Protein AF-A0A497MY15-F1 (afdb_monomer)

Structure (mmCIF, N/CA/C/O backbone):
data_AF-A0A497MY15-F1
#
_entry.id   AF-A0A497MY15-F1
#
loop_
_atom_site.group_PDB
_atom_site.id
_atom_site.type_symbol
_atom_site.label_atom_id
_atom_site.label_alt_id
_atom_site.label_comp_id
_atom_site.label_asym_id
_atom_site.label_entity_id
_atom_site.label_seq_id
_atom_site.pdbx_PDB_ins_code
_atom_site.Cartn_x
_atom_site.Cartn_y
_atom_site.Cartn_z
_atom_site.occupancy
_atom_site.B_iso_or_equiv
_atom_site.auth_seq_id
_atom_site.auth_comp_id
_atom_site.auth_asym_id
_atom_site.auth_atom_id
_atom_site.pdbx_PDB_model_num
ATOM 1 N N . MET A 1 1 ? 30.750 3.229 -10.520 1.00 54.56 1 MET A N 1
ATOM 2 C CA . MET A 1 1 ? 30.282 4.190 -11.545 1.00 54.56 1 MET A CA 1
ATOM 3 C C . MET A 1 1 ? 29.180 3.606 -12.424 1.00 54.56 1 MET A C 1
ATOM 5 O O . MET A 1 1 ? 28.100 4.173 -12.412 1.00 54.56 1 MET A O 1
ATOM 9 N N . VAL A 1 2 ? 29.370 2.442 -13.063 1.00 60.59 2 VAL A N 1
ATOM 10 C CA . VAL A 1 2 ? 28.360 1.806 -13.950 1.00 60.59 2 VAL A CA 1
ATOM 11 C C . VAL A 1 2 ? 26.968 1.658 -13.305 1.00 60.59 2 VAL A C 1
ATOM 13 O O . VAL A 1 2 ? 25.960 1.993 -13.914 1.00 60.59 2 VAL A O 1
ATOM 16 N N . LYS A 1 3 ? 26.905 1.261 -12.026 1.00 66.75 3 LYS A N 1
ATOM 17 C CA . LYS A 1 3 ? 25.647 1.077 -11.270 1.00 66.75 3 LYS A CA 1
ATOM 18 C C . LYS A 1 3 ? 24.790 2.347 -11.164 1.00 66.75 3 LYS A C 1
ATOM 20 O O . LYS A 1 3 ? 23.568 2.279 -11.249 1.00 66.75 3 LYS A O 1
ATOM 25 N N . ALA A 1 4 ? 25.433 3.497 -10.958 1.00 66.88 4 ALA A N 1
ATOM 26 C CA . ALA A 1 4 ? 24.747 4.782 -10.831 1.00 66.88 4 ALA A CA 1
ATOM 27 C C . ALA A 1 4 ? 24.292 5.303 -12.199 1.00 66.88 4 ALA A C 1
ATOM 29 O O . ALA A 1 4 ? 23.222 5.892 -12.302 1.00 66.88 4 ALA A O 1
ATOM 30 N N . GLN A 1 5 ? 25.072 5.020 -13.243 1.00 70.81 5 GLN A N 1
ATOM 31 C CA . GLN A 1 5 ? 24.779 5.433 -14.610 1.00 70.81 5 GLN A CA 1
ATOM 32 C C . GLN A 1 5 ? 23.554 4.711 -15.176 1.00 70.81 5 GLN A C 1
ATOM 34 O O . GLN A 1 5 ? 22.632 5.367 -15.646 1.00 70.81 5 GLN A O 1
ATOM 39 N N . VAL A 1 6 ? 23.482 3.383 -15.015 1.00 72.69 6 VAL A N 1
ATOM 40 C CA . VAL A 1 6 ? 22.308 2.590 -15.427 1.00 72.69 6 VAL A CA 1
ATOM 41 C C . VAL A 1 6 ? 21.054 3.064 -14.689 1.00 72.69 6 VAL A C 1
ATOM 43 O O . VAL A 1 6 ? 20.003 3.251 -15.294 1.00 72.69 6 VAL A O 1
ATOM 46 N N . ARG A 1 7 ? 21.170 3.344 -13.384 1.00 76.12 7 ARG A N 1
ATOM 47 C CA . ARG A 1 7 ? 20.051 3.861 -12.585 1.00 76.12 7 ARG A CA 1
ATOM 48 C C . ARG A 1 7 ? 19.590 5.246 -13.058 1.00 76.12 7 ARG A C 1
ATOM 50 O O . ARG A 1 7 ? 18.389 5.484 -13.139 1.00 76.12 7 ARG A O 1
ATOM 57 N N . GLN A 1 8 ? 20.516 6.148 -13.383 1.00 78.50 8 GLN A N 1
ATOM 58 C CA . GLN A 1 8 ? 20.186 7.469 -13.930 1.00 78.50 8 GLN A CA 1
ATOM 59 C C . GLN A 1 8 ? 19.563 7.387 -15.329 1.00 78.50 8 GLN A C 1
ATOM 61 O O . GLN A 1 8 ? 18.602 8.108 -15.599 1.00 78.50 8 GLN A O 1
ATOM 66 N N . GLY A 1 9 ? 20.047 6.479 -16.181 1.00 80.19 9 GLY A N 1
ATOM 67 C CA . GLY A 1 9 ? 19.455 6.193 -17.489 1.00 80.19 9 GLY A CA 1
ATOM 68 C C . GLY A 1 9 ? 17.992 5.776 -17.355 1.00 80.19 9 GLY A C 1
ATOM 69 O O . GLY A 1 9 ? 17.112 6.449 -17.895 1.00 80.19 9 GLY A O 1
ATOM 70 N N . MET A 1 10 ? 17.722 4.775 -16.509 1.00 81.88 10 MET A N 1
ATOM 71 C CA . MET A 1 10 ? 16.363 4.305 -16.216 1.00 81.88 10 MET A CA 1
ATOM 72 C C . MET A 1 10 ? 15.457 5.421 -15.683 1.00 81.88 10 MET A C 1
ATOM 74 O O . MET A 1 10 ? 14.333 5.581 -16.152 1.00 81.88 10 MET A O 1
ATOM 78 N N . LEU A 1 11 ? 15.944 6.227 -14.731 1.00 84.19 11 LEU A N 1
ATOM 79 C CA . LEU A 1 11 ? 15.205 7.373 -14.190 1.00 84.19 11 LEU A CA 1
ATOM 80 C C . LEU A 1 11 ? 14.789 8.351 -15.294 1.00 84.19 11 LEU A C 1
ATOM 82 O O . LEU A 1 11 ? 13.641 8.792 -15.335 1.00 84.19 11 LEU A O 1
ATOM 86 N N . SER A 1 12 ? 15.714 8.681 -16.195 1.00 84.38 12 SER A N 1
ATOM 87 C CA . SER A 1 12 ? 15.449 9.612 -17.291 1.00 84.38 12 SER A CA 1
ATOM 88 C C . SER A 1 12 ? 14.439 9.051 -18.300 1.00 84.38 12 SER A C 1
ATOM 90 O O . SER A 1 12 ? 13.550 9.783 -18.738 1.00 84.38 12 SER A O 1
ATOM 92 N N . ALA A 1 13 ? 14.524 7.753 -18.613 1.00 86.00 13 ALA A N 1
ATOM 93 C CA . ALA A 1 13 ? 13.606 7.069 -19.519 1.00 86.00 13 ALA A CA 1
ATOM 94 C C . ALA A 1 13 ? 12.180 7.026 -18.952 1.00 86.00 13 ALA A C 1
ATOM 96 O O . ALA A 1 13 ? 11.229 7.375 -19.651 1.00 86.00 13 ALA A O 1
ATOM 97 N N . ILE A 1 14 ? 12.040 6.699 -17.662 1.00 87.06 14 ILE A N 1
ATOM 98 C CA . ILE A 1 14 ? 10.753 6.691 -16.954 1.00 87.06 14 ILE A CA 1
ATOM 99 C C . ILE A 1 14 ? 10.134 8.091 -16.967 1.00 87.06 14 ILE A C 1
ATOM 101 O O . ILE A 1 14 ? 9.001 8.256 -17.417 1.00 87.06 14 ILE A O 1
ATOM 105 N N . LYS A 1 15 ? 10.882 9.121 -16.551 1.00 86.44 15 LYS A N 1
ATOM 106 C CA . LYS A 1 15 ? 10.374 10.502 -16.523 1.00 86.44 15 LYS A CA 1
ATOM 107 C C . LYS A 1 15 ? 9.916 10.979 -17.898 1.00 86.44 15 LYS A C 1
ATOM 109 O O . LYS A 1 15 ? 8.851 11.574 -18.008 1.00 86.44 15 LYS A O 1
ATOM 114 N N . ARG A 1 16 ? 10.684 10.685 -18.952 1.00 86.06 16 ARG A N 1
ATOM 115 C CA . ARG A 1 16 ? 10.342 11.060 -20.332 1.00 86.06 16 ARG A CA 1
ATOM 116 C C . ARG A 1 16 ? 9.064 10.371 -20.811 1.00 86.06 16 ARG A C 1
ATOM 118 O O . ARG A 1 16 ? 8.222 11.027 -21.416 1.00 86.06 16 ARG A O 1
ATOM 125 N N . HIS A 1 17 ? 8.909 9.081 -20.518 1.00 86.44 17 HIS A N 1
ATOM 126 C CA . HIS A 1 17 ? 7.730 8.310 -20.906 1.00 86.44 17 HIS A CA 1
ATOM 127 C C . HIS A 1 17 ? 6.460 8.821 -20.212 1.00 86.44 17 HIS A C 1
ATOM 129 O O . HIS A 1 17 ? 5.467 9.112 -20.873 1.00 86.44 17 HIS A O 1
ATOM 135 N N . PHE A 1 18 ? 6.503 9.012 -18.890 1.00 85.62 18 PHE A N 1
ATOM 136 C CA . PHE A 1 18 ? 5.348 9.512 -18.139 1.00 85.62 18 PHE A CA 1
ATOM 137 C C . PHE A 1 18 ? 5.031 10.982 -18.448 1.00 85.62 18 PHE A C 1
ATOM 139 O O . PHE A 1 18 ? 3.856 11.335 -18.542 1.00 85.62 18 PHE A O 1
ATOM 146 N N . ALA A 1 19 ? 6.041 11.814 -18.720 1.00 85.56 19 ALA A N 1
ATOM 147 C CA . ALA A 1 19 ? 5.827 13.177 -19.206 1.00 85.56 19 ALA A CA 1
ATOM 148 C C . ALA A 1 19 ? 5.145 13.199 -20.586 1.00 85.56 19 ALA A C 1
ATOM 150 O O . ALA A 1 19 ? 4.235 13.997 -20.804 1.00 85.56 19 ALA A O 1
ATOM 151 N N . ALA A 1 20 ? 5.528 12.300 -21.502 1.00 85.94 20 ALA A N 1
ATOM 152 C CA . ALA A 1 20 ? 4.883 12.168 -22.812 1.00 85.94 20 ALA A CA 1
ATOM 153 C C . ALA A 1 20 ? 3.413 11.718 -22.707 1.00 85.94 20 ALA A C 1
ATOM 155 O O . ALA A 1 20 ? 2.586 12.116 -23.524 1.00 85.94 20 ALA A O 1
ATOM 156 N N . LEU A 1 21 ? 3.079 10.938 -21.676 1.00 84.44 21 LEU A N 1
ATOM 157 C CA . LEU A 1 21 ? 1.709 10.529 -21.352 1.00 84.44 21 LEU A CA 1
ATOM 158 C C . LEU A 1 21 ? 0.903 11.614 -20.608 1.00 84.44 21 LEU A C 1
ATOM 160 O O . LEU A 1 21 ? -0.284 11.421 -20.347 1.00 84.44 21 LEU A O 1
ATOM 164 N N . GLY A 1 22 ? 1.514 12.760 -20.289 1.00 82.12 22 GLY A N 1
ATOM 165 C CA . GLY A 1 22 ? 0.852 13.888 -19.632 1.00 82.12 22 GLY A CA 1
ATOM 166 C C . GLY A 1 22 ? 0.794 13.801 -18.105 1.00 82.12 22 GLY A C 1
ATOM 167 O O . GLY A 1 22 ? -0.016 14.502 -17.499 1.00 82.12 22 GLY A O 1
ATOM 168 N N . TYR A 1 23 ? 1.630 12.966 -17.482 1.00 86.06 23 TYR A N 1
ATOM 169 C CA . TYR A 1 23 ? 1.799 12.940 -16.030 1.00 86.06 23 TYR A CA 1
ATOM 170 C C . TYR A 1 23 ? 2.903 13.907 -15.586 1.00 86.06 23 TYR A C 1
ATOM 172 O O . TYR A 1 23 ? 3.962 13.992 -16.212 1.00 86.06 23 TYR A O 1
ATOM 180 N N . SER A 1 24 ? 2.683 14.600 -14.470 1.00 81.12 24 SER A N 1
ATOM 181 C CA . SER A 1 24 ? 3.698 15.417 -13.798 1.00 81.12 24 SER A CA 1
ATOM 182 C C . SER A 1 24 ? 4.326 14.655 -12.637 1.00 81.12 24 SER A C 1
ATOM 184 O O . SER A 1 24 ? 3.632 13.961 -11.900 1.00 81.12 24 SER A O 1
ATOM 186 N N . GLU A 1 25 ? 5.638 14.780 -12.446 1.00 80.88 25 GLU A N 1
ATOM 187 C CA . GLU A 1 25 ? 6.309 14.222 -11.268 1.00 80.88 25 GLU A CA 1
ATOM 188 C C . GLU A 1 25 ? 5.816 14.955 -10.012 1.00 80.88 25 GLU A C 1
ATOM 190 O O . GLU A 1 25 ? 5.985 16.170 -9.884 1.00 80.88 25 GLU A O 1
ATOM 195 N N . ALA A 1 26 ? 5.191 14.219 -9.093 1.00 74.19 26 ALA A N 1
ATOM 196 C CA . ALA A 1 26 ? 4.768 14.768 -7.819 1.00 74.19 26 ALA A CA 1
ATOM 197 C C . ALA A 1 26 ? 6.016 14.966 -6.950 1.00 74.19 26 ALA A C 1
ATOM 199 O O . ALA A 1 26 ? 6.673 14.003 -6.542 1.00 74.19 26 ALA A O 1
ATOM 200 N N . SER A 1 27 ? 6.363 16.226 -6.679 1.00 56.34 27 SER A N 1
ATOM 201 C CA . SER A 1 27 ? 7.417 16.562 -5.721 1.00 56.34 27 SER A CA 1
ATOM 202 C C . SER A 1 27 ? 7.064 15.931 -4.379 1.00 56.34 27 SER A C 1
ATOM 204 O O . SER A 1 27 ? 6.001 16.232 -3.847 1.00 56.34 27 SER A O 1
ATOM 206 N N . GLN A 1 28 ? 7.944 15.057 -3.874 1.00 55.44 28 GLN A N 1
ATOM 207 C CA . GLN A 1 28 ? 7.839 14.315 -2.610 1.00 55.44 28 GLN A CA 1
ATOM 208 C C . GLN A 1 28 ? 7.121 15.128 -1.520 1.00 55.44 28 GLN A C 1
ATOM 210 O O . GLN A 1 28 ? 7.747 15.887 -0.779 1.00 55.44 28 GLN A O 1
ATOM 215 N N . SER A 1 29 ? 5.799 14.997 -1.433 1.00 43.53 29 SER A N 1
ATOM 216 C CA . SER A 1 29 ? 5.031 15.656 -0.388 1.00 43.53 29 SER A CA 1
ATOM 217 C C . SER A 1 29 ? 5.253 14.880 0.908 1.00 43.53 29 SER A C 1
ATOM 219 O O . SER A 1 29 ? 5.440 13.662 0.891 1.00 43.53 29 SER A O 1
ATOM 221 N N . ASN A 1 30 ? 5.213 15.565 2.052 1.00 49.03 30 ASN A N 1
ATOM 222 C CA . ASN A 1 30 ? 5.371 14.947 3.378 1.00 49.03 30 ASN A CA 1
ATOM 223 C C . ASN A 1 30 ? 4.341 13.832 3.682 1.00 49.03 30 ASN A C 1
ATOM 225 O O . ASN A 1 30 ? 4.450 13.179 4.714 1.00 49.03 30 ASN A O 1
ATOM 229 N N . SER A 1 31 ? 3.353 13.620 2.803 1.00 54.19 31 SER A N 1
ATOM 230 C CA . SER A 1 31 ? 2.311 12.594 2.916 1.00 54.19 31 SER A CA 1
ATOM 231 C C . SER A 1 31 ? 2.645 11.260 2.234 1.00 54.19 31 SER A C 1
ATOM 233 O O . SER A 1 31 ? 1.966 10.268 2.488 1.00 54.19 31 SER A O 1
ATOM 235 N N . LEU A 1 32 ? 3.678 11.208 1.382 1.00 61.72 32 LEU A N 1
ATOM 236 C CA . LEU A 1 32 ? 4.055 9.992 0.658 1.00 61.72 32 LEU A CA 1
ATOM 237 C C . LEU A 1 32 ? 5.144 9.224 1.420 1.00 61.72 32 LEU A C 1
ATOM 239 O O . LEU A 1 32 ? 6.132 9.823 1.862 1.00 61.72 32 LEU A O 1
ATOM 243 N N . PRO A 1 33 ? 5.014 7.896 1.575 1.00 63.00 33 PRO A N 1
ATOM 244 C CA . PRO A 1 33 ? 6.015 7.115 2.279 1.00 63.00 33 PRO A CA 1
ATOM 245 C C . PRO A 1 33 ? 7.321 7.110 1.472 1.00 63.00 33 PRO A C 1
ATOM 247 O O . PRO A 1 33 ? 7.348 6.807 0.277 1.00 63.00 33 PRO A O 1
ATOM 250 N N . LYS A 1 34 ? 8.434 7.440 2.136 1.00 62.28 34 LYS A N 1
ATOM 251 C CA . LYS A 1 34 ? 9.783 7.410 1.548 1.00 62.28 34 LYS A CA 1
ATOM 252 C C . LYS A 1 34 ? 10.273 5.970 1.435 1.00 62.28 34 LYS A C 1
ATOM 254 O O . LYS A 1 34 ? 11.167 5.538 2.159 1.00 62.28 34 LYS A O 1
ATOM 259 N N . VAL A 1 35 ? 9.661 5.205 0.540 1.00 64.50 35 VAL A N 1
ATOM 260 C CA . VAL A 1 35 ? 10.025 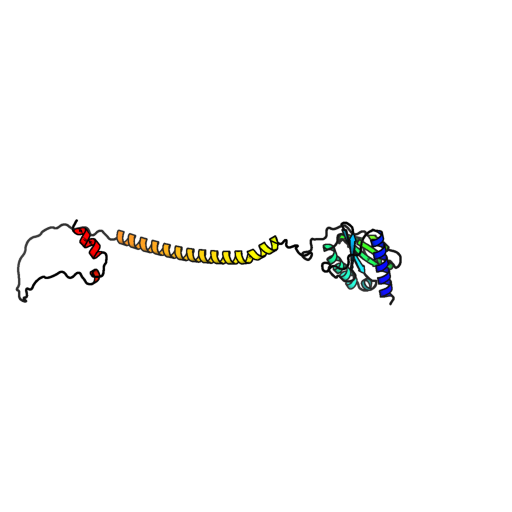3.810 0.308 1.00 64.50 35 VAL A CA 1
ATOM 261 C C . VAL A 1 35 ? 11.105 3.747 -0.769 1.00 64.50 35 VAL A C 1
ATOM 263 O O . VAL A 1 35 ? 10.819 3.499 -1.939 1.00 64.50 35 VAL A O 1
ATOM 266 N N . GLY A 1 36 ? 12.365 3.949 -0.374 1.00 69.06 36 GLY A N 1
ATOM 267 C CA . GLY A 1 36 ? 13.554 3.845 -1.239 1.00 69.06 36 GLY A CA 1
ATOM 268 C C . GLY A 1 36 ? 13.438 4.601 -2.573 1.00 69.06 36 GLY A C 1
ATOM 269 O O . GLY A 1 36 ? 12.921 5.712 -2.612 1.00 69.06 36 GLY A O 1
ATOM 270 N N . ASP A 1 37 ? 13.893 3.978 -3.668 1.00 76.88 37 ASP A N 1
ATOM 271 C CA . 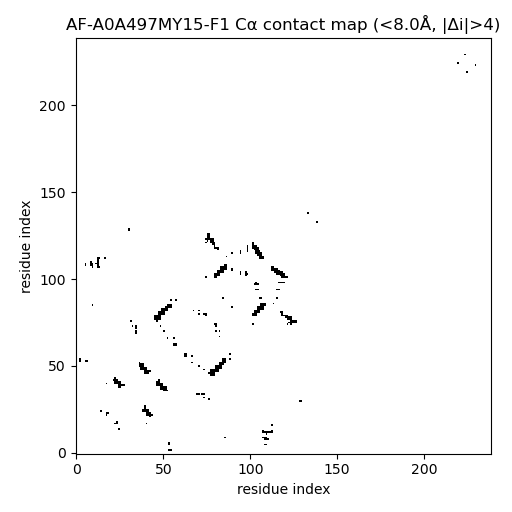ASP A 1 37 ? 13.894 4.558 -5.028 1.00 76.88 37 ASP A CA 1
ATOM 272 C C . ASP A 1 37 ? 12.496 4.514 -5.701 1.00 76.88 37 ASP A C 1
ATOM 274 O O . ASP A 1 37 ? 12.318 3.907 -6.759 1.00 76.88 37 ASP A O 1
ATOM 278 N N . ALA A 1 38 ? 11.476 5.090 -5.060 1.00 83.31 38 ALA A N 1
ATOM 279 C CA . ALA A 1 38 ? 10.129 5.227 -5.619 1.00 83.31 38 ALA A CA 1
ATOM 280 C C . ALA A 1 38 ? 9.902 6.630 -6.202 1.00 83.31 38 ALA A C 1
ATOM 282 O O . ALA A 1 38 ? 10.232 7.638 -5.577 1.00 83.31 38 ALA A O 1
ATOM 283 N N . LEU A 1 39 ? 9.318 6.685 -7.397 1.00 85.69 39 LEU A N 1
ATOM 284 C CA . LEU A 1 39 ? 8.841 7.897 -8.051 1.00 85.69 39 LEU A CA 1
ATOM 285 C C . LEU A 1 39 ? 7.317 7.936 -8.027 1.00 85.69 39 LEU A C 1
ATOM 287 O O . LEU A 1 39 ? 6.662 6.902 -8.162 1.00 85.69 39 LEU A O 1
ATOM 291 N N . PHE A 1 40 ? 6.770 9.140 -7.915 1.00 86.62 40 PHE A N 1
ATOM 292 C CA . PHE A 1 40 ? 5.336 9.382 -7.929 1.00 86.62 40 PHE A CA 1
ATOM 293 C C . PHE A 1 40 ? 5.004 10.330 -9.073 1.00 86.62 40 PHE A C 1
ATOM 295 O O . PHE A 1 40 ? 5.641 11.369 -9.245 1.00 86.62 40 PHE A O 1
ATOM 302 N N . PHE A 1 41 ? 4.005 9.954 -9.855 1.00 86.44 41 PHE A N 1
ATOM 303 C CA . PHE A 1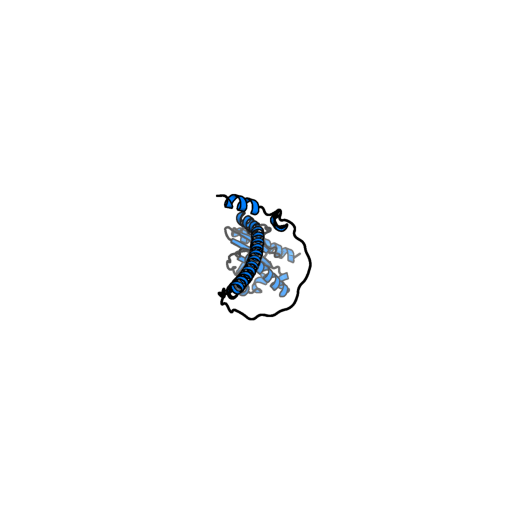 41 ? 3.519 10.711 -10.992 1.00 86.44 41 PHE A CA 1
ATOM 304 C C . PHE A 1 41 ? 2.039 11.003 -10.784 1.00 86.44 41 PHE A C 1
ATOM 306 O O . PHE A 1 41 ? 1.249 10.091 -10.552 1.00 86.44 41 PHE A O 1
ATOM 313 N N . GLU A 1 42 ? 1.666 12.271 -10.857 1.00 84.31 42 GLU A N 1
ATOM 314 C CA . GLU A 1 42 ? 0.294 12.740 -10.717 1.00 84.31 42 GLU A CA 1
ATOM 315 C C . GLU A 1 42 ? -0.245 13.134 -12.094 1.00 84.31 42 GLU A C 1
ATOM 317 O O . GLU A 1 42 ? 0.370 13.904 -12.836 1.00 84.31 42 GLU A O 1
ATOM 322 N N . GLY A 1 43 ? -1.375 12.539 -12.460 1.00 80.44 43 GLY A N 1
ATOM 323 C CA . GLY A 1 43 ? -2.163 12.882 -13.636 1.00 80.44 43 GLY A CA 1
ATOM 324 C C . GLY A 1 43 ? -3.485 13.525 -13.228 1.00 80.44 43 GLY A C 1
ATOM 325 O O . GLY A 1 43 ? -3.776 13.694 -12.050 1.00 80.44 43 GLY A O 1
ATOM 326 N N . LYS A 1 44 ? -4.341 13.834 -14.208 1.00 71.94 44 LYS A N 1
ATOM 327 C CA . LYS A 1 44 ? -5.594 14.585 -13.989 1.00 71.94 44 LYS A CA 1
ATOM 328 C C . LYS A 1 44 ? -6.542 14.005 -12.927 1.00 71.94 44 LYS A C 1
ATOM 330 O O . LYS A 1 44 ? -7.353 14.767 -12.431 1.00 71.94 44 LYS A O 1
ATOM 335 N N . ASN A 1 45 ? -6.485 12.699 -12.643 1.00 73.81 45 ASN A N 1
ATOM 336 C CA . ASN A 1 45 ? -7.294 12.001 -11.626 1.00 73.81 45 ASN A CA 1
ATOM 337 C C . ASN A 1 45 ? -6.661 10.659 -11.190 1.00 73.81 45 ASN A C 1
ATOM 339 O O . ASN A 1 45 ? -7.350 9.757 -10.711 1.00 73.81 45 ASN A O 1
ATOM 343 N N . GLU A 1 46 ? -5.363 10.470 -11.434 1.00 84.44 46 GLU A N 1
ATOM 344 C CA . GLU A 1 46 ? -4.678 9.211 -11.136 1.00 84.44 46 GLU A CA 1
ATOM 345 C C . GLU A 1 46 ? -3.269 9.483 -10.631 1.00 84.44 46 GLU A C 1
ATOM 347 O O . GLU A 1 46 ? -2.530 10.265 -11.228 1.00 84.44 46 GLU A O 1
ATOM 352 N N . VAL A 1 47 ? -2.889 8.783 -9.566 1.00 85.62 47 VAL A N 1
ATOM 353 C CA . VAL A 1 47 ? -1.522 8.748 -9.054 1.00 85.62 47 VAL A CA 1
ATOM 354 C C . VAL A 1 47 ? -0.883 7.430 -9.473 1.00 85.62 47 VAL A C 1
ATOM 356 O O . VAL A 1 47 ? -1.418 6.351 -9.208 1.00 85.62 47 VAL A O 1
ATOM 359 N N . VAL A 1 48 ? 0.270 7.508 -10.126 1.00 88.62 48 VAL A N 1
ATOM 360 C CA . VAL A 1 48 ? 1.068 6.360 -10.553 1.00 88.62 48 VAL A CA 1
ATOM 361 C C . VAL A 1 48 ? 2.357 6.322 -9.740 1.00 88.62 48 VAL A C 1
ATOM 363 O O . VAL A 1 48 ? 3.147 7.264 -9.764 1.00 88.62 48 VAL A O 1
ATOM 366 N N . CYS A 1 49 ? 2.591 5.219 -9.038 1.00 90.06 49 CYS A N 1
ATOM 367 C CA . CYS A 1 49 ? 3.860 4.935 -8.386 1.00 90.06 49 CYS A CA 1
ATOM 368 C C . CYS A 1 49 ? 4.750 4.099 -9.299 1.00 90.06 49 CYS A C 1
ATOM 370 O O . CYS A 1 49 ? 4.300 3.115 -9.887 1.00 90.06 49 CYS A O 1
ATOM 372 N N . VAL A 1 50 ? 6.039 4.418 -9.340 1.00 90.12 50 VAL A N 1
ATOM 373 C CA . VAL A 1 50 ? 7.048 3.610 -10.024 1.00 90.12 50 VAL A CA 1
ATOM 374 C C . VAL A 1 50 ? 8.198 3.333 -9.067 1.00 90.12 50 VAL A C 1
ATOM 376 O O . VAL A 1 50 ? 8.934 4.241 -8.692 1.00 90.12 50 VAL A O 1
ATOM 379 N N . LYS A 1 51 ? 8.374 2.074 -8.673 1.00 90.31 51 LYS A N 1
ATOM 380 C CA . LYS A 1 51 ? 9.474 1.629 -7.816 1.00 90.31 51 LYS A CA 1
ATOM 381 C C . LYS A 1 51 ? 10.614 1.101 -8.677 1.00 90.31 51 LYS A C 1
ATOM 383 O O . LYS A 1 51 ? 10.430 0.142 -9.419 1.00 90.31 51 LYS A O 1
ATOM 388 N N . ILE A 1 52 ? 11.794 1.701 -8.565 1.00 89.50 52 ILE A N 1
ATOM 389 C CA . ILE A 1 52 ? 12.950 1.345 -9.391 1.00 89.50 52 ILE A CA 1
ATOM 390 C C . ILE A 1 52 ? 13.801 0.307 -8.672 1.00 89.50 52 ILE A C 1
ATOM 392 O O . ILE A 1 52 ? 14.274 0.523 -7.556 1.00 89.50 52 ILE A O 1
ATOM 396 N N . LEU A 1 53 ? 14.012 -0.828 -9.331 1.00 89.06 53 LEU A N 1
ATOM 397 C CA . LEU A 1 53 ? 14.897 -1.892 -8.888 1.00 89.06 53 LEU A CA 1
ATOM 398 C C . LEU A 1 53 ? 16.154 -1.841 -9.749 1.00 89.06 53 LEU A C 1
ATOM 400 O O . LEU A 1 53 ? 16.114 -2.055 -10.955 1.00 89.06 53 LEU A O 1
ATOM 404 N N . GLY A 1 54 ? 17.294 -1.548 -9.127 1.00 84.31 54 GLY A N 1
ATOM 405 C CA . GLY A 1 54 ? 18.584 -1.663 -9.803 1.00 84.31 54 GLY A CA 1
ATOM 406 C C . GLY A 1 54 ? 18.985 -3.128 -10.034 1.00 84.31 54 GLY A C 1
ATOM 407 O O . GLY A 1 54 ? 18.419 -4.026 -9.409 1.00 84.31 54 GLY A O 1
ATOM 408 N N . PRO A 1 55 ? 20.029 -3.384 -10.842 1.00 83.00 55 PRO A N 1
ATOM 409 C CA . PRO A 1 55 ? 20.536 -4.741 -11.083 1.00 83.00 55 PRO A CA 1
ATOM 410 C C . PRO A 1 55 ? 20.979 -5.453 -9.793 1.00 83.00 55 PRO A C 1
ATOM 412 O O . PRO A 1 55 ? 20.917 -6.672 -9.701 1.00 83.00 55 PRO A O 1
ATOM 415 N N . GLU A 1 56 ? 21.355 -4.693 -8.762 1.00 83.75 56 GLU A N 1
ATOM 416 C CA . GLU A 1 56 ? 21.741 -5.219 -7.447 1.00 83.75 56 GLU A CA 1
ATOM 417 C C . GLU A 1 56 ? 20.609 -5.961 -6.733 1.00 83.75 56 GLU A C 1
ATOM 419 O O . GLU A 1 56 ? 20.870 -6.900 -5.987 1.00 83.75 56 GLU A O 1
ATOM 424 N N . ALA A 1 57 ? 19.353 -5.566 -6.971 1.00 84.00 57 ALA A N 1
ATOM 425 C CA . ALA A 1 57 ? 18.208 -6.224 -6.353 1.00 84.00 57 ALA A CA 1
ATOM 426 C C . ALA A 1 57 ? 18.072 -7.681 -6.818 1.00 84.00 57 ALA A C 1
ATOM 428 O O . ALA A 1 57 ? 17.512 -8.492 -6.094 1.00 84.00 57 ALA A O 1
ATOM 429 N N . PHE A 1 58 ? 18.625 -8.016 -7.987 1.00 85.50 58 PHE A N 1
ATOM 430 C CA . PHE A 1 58 ? 18.556 -9.342 -8.599 1.00 85.50 58 PHE A CA 1
ATOM 431 C C . PHE A 1 58 ? 19.738 -10.247 -8.243 1.00 85.50 58 PHE A C 1
ATOM 433 O O . PHE A 1 58 ? 19.712 -11.430 -8.570 1.00 85.50 58 PHE A O 1
ATOM 440 N N . LEU A 1 59 ? 20.765 -9.719 -7.567 1.00 86.06 59 LEU A N 1
ATOM 441 C CA . LEU A 1 59 ? 21.913 -10.518 -7.125 1.00 86.06 59 LEU A CA 1
ATOM 442 C C . LEU A 1 59 ? 21.549 -11.468 -5.978 1.00 86.06 59 LEU A C 1
ATOM 444 O O . LEU A 1 59 ? 22.141 -12.535 -5.849 1.00 86.06 59 LEU A O 1
ATOM 448 N N . ASP A 1 60 ? 20.579 -11.081 -5.149 1.00 87.25 60 ASP A N 1
ATOM 449 C CA . ASP A 1 60 ? 20.097 -11.867 -4.019 1.00 87.25 60 ASP A CA 1
ATOM 450 C C . ASP A 1 60 ? 18.567 -11.904 -4.011 1.00 87.25 60 ASP A C 1
ATOM 452 O O . ASP A 1 60 ? 17.893 -10.871 -3.990 1.00 87.25 60 ASP A O 1
ATOM 456 N N . ARG A 1 61 ? 18.016 -13.120 -3.953 1.00 87.44 61 ARG A N 1
ATOM 457 C CA . ARG A 1 61 ? 16.571 -13.358 -3.917 1.00 87.44 61 ARG A CA 1
ATOM 458 C C . ARG A 1 61 ? 15.901 -12.635 -2.750 1.00 87.44 61 ARG A C 1
ATOM 460 O O . ARG A 1 61 ? 14.796 -12.123 -2.916 1.00 87.44 61 ARG A O 1
ATOM 467 N N . ASN A 1 62 ? 16.541 -12.569 -1.583 1.00 89.50 62 ASN A N 1
ATOM 468 C CA . ASN A 1 62 ? 15.950 -11.882 -0.432 1.00 89.50 62 ASN A CA 1
ATOM 469 C C . ASN A 1 62 ? 15.873 -10.372 -0.657 1.00 89.50 62 ASN A C 1
ATOM 471 O O . ASN A 1 62 ? 14.903 -9.736 -0.250 1.00 89.50 62 ASN A O 1
ATOM 475 N N . THR A 1 63 ? 16.875 -9.800 -1.318 1.00 88.19 63 THR A N 1
ATOM 476 C CA . THR A 1 63 ? 16.905 -8.374 -1.654 1.00 88.19 63 THR A CA 1
ATOM 477 C C . THR A 1 63 ? 15.814 -8.021 -2.666 1.00 88.19 63 THR A C 1
ATOM 479 O O . THR A 1 63 ? 15.095 -7.044 -2.455 1.00 88.19 63 THR A O 1
ATOM 482 N N . PHE A 1 64 ? 15.606 -8.856 -3.690 1.00 88.88 64 PHE A N 1
ATOM 483 C CA . PHE A 1 64 ? 14.478 -8.715 -4.614 1.00 88.88 64 PHE A CA 1
ATOM 484 C C . PHE A 1 64 ? 13.132 -8.780 -3.880 1.00 88.88 64 PHE A C 1
ATOM 486 O O . PHE A 1 64 ? 12.316 -7.869 -4.000 1.00 88.88 64 PHE A O 1
ATOM 493 N N . MET A 1 65 ? 12.916 -9.823 -3.070 1.00 88.50 65 MET A N 1
ATOM 494 C CA . MET A 1 65 ? 11.656 -10.009 -2.344 1.00 88.50 65 MET A CA 1
ATOM 495 C C . MET A 1 65 ? 11.361 -8.843 -1.399 1.00 88.50 65 MET A C 1
ATOM 497 O O . MET A 1 65 ? 10.229 -8.370 -1.363 1.00 88.50 65 MET A O 1
ATOM 501 N N . ARG A 1 66 ? 12.366 -8.330 -0.677 1.00 88.88 66 ARG A N 1
ATOM 502 C CA . ARG A 1 66 ? 12.206 -7.126 0.154 1.00 88.88 66 ARG A CA 1
ATOM 503 C C . ARG A 1 66 ? 11.804 -5.916 -0.682 1.00 88.88 66 ARG A C 1
ATOM 505 O O . ARG A 1 66 ? 10.859 -5.237 -0.311 1.00 88.88 66 ARG A O 1
ATOM 512 N N . ALA A 1 67 ? 12.444 -5.689 -1.829 1.00 87.62 67 ALA A N 1
ATOM 513 C CA . ALA A 1 67 ? 12.096 -4.573 -2.708 1.00 87.62 67 ALA A CA 1
ATOM 514 C C . ALA A 1 67 ? 10.652 -4.659 -3.241 1.00 87.62 67 ALA A C 1
ATOM 516 O O . ALA A 1 67 ? 9.992 -3.628 -3.380 1.00 87.62 67 ALA A O 1
ATOM 517 N N . VAL A 1 68 ? 10.154 -5.871 -3.513 1.00 89.00 68 VAL A N 1
ATOM 518 C CA . VAL A 1 68 ? 8.758 -6.114 -3.916 1.00 89.00 68 VAL A CA 1
ATOM 519 C C . VAL A 1 68 ? 7.790 -5.889 -2.750 1.00 89.00 68 VAL A C 1
ATOM 521 O O . VAL A 1 68 ? 6.764 -5.238 -2.927 1.00 89.00 68 VAL A O 1
ATOM 524 N N . LEU A 1 69 ? 8.116 -6.374 -1.549 1.00 88.31 69 LEU A N 1
ATOM 525 C CA . LEU A 1 69 ? 7.307 -6.141 -0.346 1.00 88.31 69 LEU A CA 1
ATOM 526 C C . LEU A 1 69 ? 7.226 -4.650 0.002 1.00 88.31 69 LEU A C 1
ATOM 528 O O . LEU A 1 69 ? 6.142 -4.140 0.275 1.00 88.31 69 LEU A O 1
ATOM 532 N N . ASP A 1 70 ? 8.353 -3.947 -0.086 1.00 87.44 70 ASP A N 1
ATOM 533 C CA . ASP A 1 70 ? 8.440 -2.498 0.069 1.00 87.44 70 ASP A CA 1
ATOM 534 C C . ASP A 1 70 ? 7.540 -1.788 -0.952 1.00 87.44 70 ASP A C 1
ATOM 536 O O . ASP A 1 70 ? 6.784 -0.884 -0.600 1.00 87.44 70 ASP A O 1
ATOM 540 N N . ALA A 1 71 ? 7.565 -2.220 -2.218 1.00 87.12 71 ALA A N 1
ATOM 541 C CA . ALA A 1 71 ? 6.666 -1.690 -3.240 1.00 87.12 71 ALA A CA 1
ATOM 542 C C . ALA A 1 71 ? 5.191 -1.903 -2.865 1.00 87.12 71 ALA A C 1
ATOM 544 O O . ALA A 1 71 ? 4.378 -1.011 -3.083 1.00 87.12 71 ALA A O 1
ATOM 545 N N . GLY A 1 72 ? 4.853 -3.028 -2.231 1.00 86.06 72 GLY A N 1
ATOM 546 C CA . GLY A 1 72 ? 3.505 -3.320 -1.745 1.00 86.06 72 GLY A CA 1
ATOM 547 C C . GLY A 1 72 ? 2.934 -2.259 -0.796 1.00 86.06 72 GLY A C 1
ATOM 548 O O . GLY A 1 72 ? 1.734 -2.007 -0.837 1.00 86.06 72 GLY A O 1
ATOM 549 N N . ILE A 1 73 ? 3.773 -1.571 -0.012 1.00 85.94 73 ILE A N 1
ATOM 550 C CA . ILE A 1 73 ? 3.350 -0.462 0.869 1.00 85.94 73 ILE A CA 1
ATOM 551 C C . ILE A 1 73 ? 2.763 0.695 0.047 1.00 85.94 73 ILE A C 1
ATOM 553 O O . ILE A 1 73 ? 1.848 1.384 0.491 1.00 85.94 73 ILE A O 1
ATOM 557 N N . LEU A 1 74 ? 3.262 0.898 -1.174 1.00 85.06 74 LEU A N 1
ATOM 558 C CA . LEU A 1 74 ? 2.831 1.977 -2.061 1.00 85.06 74 LEU A CA 1
ATOM 559 C C . LEU A 1 74 ? 1.438 1.738 -2.651 1.00 85.06 74 LEU A C 1
ATOM 561 O O . LEU A 1 74 ? 0.790 2.704 -3.041 1.00 85.06 74 LEU A O 1
ATOM 565 N N . LEU A 1 75 ? 0.951 0.489 -2.680 1.00 85.50 75 LEU A N 1
ATOM 566 C CA . LEU A 1 75 ? -0.369 0.147 -3.232 1.00 85.50 75 LEU A CA 1
ATOM 567 C C . LEU A 1 75 ? -1.520 0.895 -2.554 1.00 85.50 75 LEU A C 1
ATOM 569 O O . LEU A 1 75 ? -2.558 1.098 -3.176 1.00 85.50 75 LEU A O 1
ATOM 573 N N . ASP A 1 76 ? -1.346 1.304 -1.298 1.00 83.25 76 ASP A N 1
ATOM 574 C CA . ASP A 1 76 ? -2.367 2.048 -0.564 1.00 83.25 76 ASP A CA 1
ATOM 575 C C . ASP A 1 76 ? -2.378 3.548 -0.916 1.00 83.25 76 ASP A C 1
ATOM 577 O O . ASP A 1 76 ? -3.361 4.222 -0.627 1.00 83.25 76 ASP A O 1
ATOM 581 N N . TYR A 1 77 ? -1.337 4.068 -1.579 1.00 81.06 77 TYR A N 1
ATOM 582 C CA . TYR A 1 77 ? -1.148 5.501 -1.854 1.00 81.06 77 TYR A CA 1
ATOM 583 C C . TYR A 1 77 ? -1.313 5.887 -3.328 1.00 81.06 77 TYR A C 1
ATOM 585 O O . TYR A 1 77 ? -1.373 7.075 -3.641 1.00 81.06 77 TYR A O 1
ATOM 593 N N . CYS A 1 78 ? -1.375 4.919 -4.243 1.00 85.38 78 CYS A N 1
ATOM 594 C CA . CYS A 1 78 ? -1.510 5.192 -5.670 1.00 85.38 78 CYS A CA 1
ATOM 595 C C . CYS A 1 78 ? -2.523 4.301 -6.370 1.00 85.38 78 CYS A C 1
ATOM 597 O O . CYS A 1 78 ? -2.841 3.195 -5.944 1.00 85.38 78 CYS A O 1
ATOM 599 N N . ASN A 1 79 ? -3.016 4.810 -7.496 1.00 89.19 79 ASN A N 1
ATOM 600 C CA . ASN A 1 79 ? -3.968 4.106 -8.336 1.00 89.19 79 ASN A CA 1
ATOM 601 C C . ASN A 1 79 ? -3.314 2.991 -9.146 1.00 89.19 79 ASN A C 1
ATOM 603 O O . ASN A 1 79 ? -3.960 1.995 -9.461 1.00 89.19 79 ASN A O 1
ATOM 607 N N . ARG A 1 80 ? -2.048 3.167 -9.526 1.00 89.94 80 ARG A N 1
ATOM 608 C CA . ARG A 1 80 ? -1.268 2.176 -10.271 1.00 89.94 80 ARG A CA 1
ATOM 609 C C . ARG A 1 80 ? 0.137 2.115 -9.698 1.00 89.94 80 ARG A C 1
ATOM 611 O O . ARG A 1 80 ? 0.734 3.157 -9.441 1.00 89.94 80 ARG A O 1
ATOM 618 N N . LEU A 1 81 ? 0.672 0.910 -9.545 1.00 91.38 81 LEU A N 1
ATOM 619 C CA . LEU A 1 81 ? 2.038 0.681 -9.088 1.00 91.38 81 LEU A CA 1
ATOM 620 C C . LEU A 1 81 ? 2.802 -0.121 -10.135 1.00 91.38 81 LEU A C 1
ATOM 622 O O . LEU A 1 81 ? 2.383 -1.218 -10.492 1.00 91.38 81 LEU A O 1
ATOM 626 N N . PHE A 1 82 ? 3.941 0.397 -10.578 1.00 92.25 82 PHE A N 1
ATOM 627 C CA . PHE A 1 82 ? 4.854 -0.288 -11.484 1.00 92.25 82 PHE A CA 1
ATOM 628 C C . PHE A 1 82 ? 6.186 -0.586 -10.803 1.00 92.25 82 PHE A C 1
ATOM 630 O O . PHE A 1 82 ? 6.760 0.264 -10.121 1.00 92.25 82 PHE A O 1
ATOM 637 N N . LEU A 1 83 ? 6.711 -1.781 -11.046 1.00 92.38 83 LEU A N 1
ATOM 638 C CA . LEU A 1 83 ? 8.092 -2.142 -10.756 1.00 92.38 83 LEU A CA 1
ATOM 639 C C . LEU A 1 83 ? 8.930 -1.903 -12.010 1.00 92.38 83 LEU A C 1
ATOM 641 O O . LEU A 1 83 ? 8.686 -2.513 -13.050 1.00 92.38 83 LEU A O 1
ATOM 645 N N . ALA A 1 84 ? 9.908 -1.008 -11.913 1.00 91.81 84 ALA A N 1
ATOM 646 C CA . ALA A 1 84 ? 10.849 -0.723 -12.983 1.00 91.81 84 ALA A CA 1
ATOM 647 C C . ALA A 1 84 ? 12.121 -1.546 -12.813 1.00 91.81 84 ALA A C 1
ATOM 649 O O . ALA A 1 84 ? 12.827 -1.420 -11.813 1.00 91.81 84 ALA A O 1
ATOM 650 N N . VAL A 1 85 ? 12.418 -2.366 -13.812 1.00 92.06 85 VAL A N 1
ATOM 651 C CA 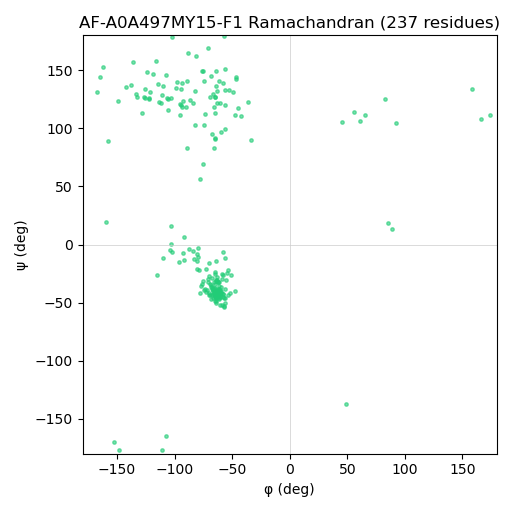. VAL A 1 85 ? 13.523 -3.327 -13.824 1.00 92.06 85 VAL A CA 1
ATOM 652 C C . VAL A 1 85 ? 14.399 -3.054 -15.052 1.00 92.06 85 VAL A C 1
ATOM 654 O O . VAL A 1 85 ? 13.878 -2.590 -16.067 1.00 92.06 85 VAL A O 1
ATOM 657 N N . PRO A 1 86 ? 15.722 -3.297 -15.017 1.00 90.12 86 PRO A N 1
ATOM 658 C CA . PRO A 1 86 ? 16.551 -3.173 -16.210 1.00 90.12 86 PRO A CA 1
ATOM 659 C C . PRO A 1 86 ? 16.041 -4.101 -17.317 1.00 90.12 86 PRO A C 1
ATOM 661 O O . PRO A 1 86 ? 15.715 -5.254 -17.037 1.00 90.12 86 PRO A O 1
ATOM 664 N N . LEU A 1 87 ? 16.027 -3.640 -18.573 1.00 89.00 87 LEU A N 1
ATOM 665 C CA . LEU A 1 87 ? 15.547 -4.426 -19.730 1.00 89.00 87 LEU A CA 1
ATOM 666 C C . LEU A 1 87 ? 16.117 -5.855 -19.780 1.00 89.00 87 LEU A C 1
ATOM 668 O O . LEU A 1 87 ? 15.394 -6.806 -20.055 1.00 89.00 87 LEU A O 1
ATOM 672 N N . LEU A 1 88 ? 17.400 -6.012 -19.444 1.00 86.69 88 LEU A N 1
ATOM 673 C CA . LEU A 1 88 ? 18.098 -7.303 -19.437 1.00 86.69 88 LEU A CA 1
ATOM 674 C C . LEU A 1 88 ? 17.555 -8.299 -18.400 1.00 86.69 88 LEU A C 1
ATOM 676 O O . LEU A 1 88 ? 17.719 -9.504 -18.560 1.00 86.69 88 LEU A O 1
ATOM 680 N N . LEU A 1 89 ? 16.937 -7.803 -17.328 1.00 87.44 89 LEU A N 1
ATOM 681 C CA . LEU A 1 89 ? 16.420 -8.602 -16.215 1.00 87.44 89 LEU A CA 1
ATOM 682 C C . LEU A 1 89 ? 14.896 -8.736 -16.262 1.00 87.44 89 LEU A C 1
ATOM 684 O O . LEU A 1 89 ? 14.326 -9.491 -15.480 1.00 87.44 89 LEU A O 1
ATOM 688 N N . LEU A 1 90 ? 14.233 -8.064 -17.203 1.00 86.94 90 LEU A N 1
ATOM 689 C CA . LEU A 1 90 ? 12.787 -8.128 -17.393 1.00 86.94 90 LEU A CA 1
ATOM 690 C C . LEU A 1 90 ? 12.257 -9.569 -17.558 1.00 86.94 90 LEU A C 1
ATOM 692 O O . LEU A 1 90 ? 11.287 -9.897 -16.881 1.00 86.94 90 LEU A O 1
ATOM 696 N N . PRO A 1 91 ? 12.901 -10.467 -18.341 1.00 88.56 91 PRO A N 1
ATOM 697 C CA . PRO A 1 91 ? 12.431 -11.849 -18.496 1.00 88.56 91 PRO A CA 1
ATOM 698 C C . PRO A 1 91 ? 12.614 -12.712 -17.242 1.00 88.56 91 PRO A C 1
ATOM 700 O O . PRO A 1 91 ? 12.043 -13.793 -17.153 1.00 88.56 91 PRO A O 1
ATOM 703 N N . SER A 1 92 ? 13.441 -12.269 -16.288 1.00 86.81 92 SER A N 1
ATOM 704 C CA . SER A 1 92 ? 13.681 -13.000 -15.037 1.00 86.81 92 SER A CA 1
ATOM 705 C C . SER A 1 92 ? 12.579 -12.787 -13.995 1.00 86.81 92 SER A C 1
ATOM 707 O O . SER A 1 92 ? 12.575 -13.449 -12.958 1.00 86.81 92 SER A O 1
ATOM 709 N N . VAL A 1 93 ? 11.650 -11.866 -14.265 1.00 88.06 93 VAL A N 1
ATOM 710 C CA . VAL A 1 93 ? 10.557 -11.501 -13.369 1.00 88.06 93 VAL A CA 1
ATOM 711 C C . VAL A 1 93 ? 9.248 -12.063 -13.899 1.00 88.06 93 VAL A C 1
ATOM 713 O O . VAL A 1 93 ? 8.856 -11.796 -15.032 1.00 88.06 93 VAL A O 1
ATOM 716 N N . ASP A 1 94 ? 8.544 -12.802 -13.048 1.00 89.94 94 ASP A N 1
ATOM 717 C CA . ASP A 1 94 ? 7.213 -13.315 -13.353 1.00 89.94 94 ASP A CA 1
ATOM 718 C C . ASP A 1 94 ? 6.177 -12.179 -13.274 1.00 89.94 94 ASP A C 1
ATOM 720 O O . ASP A 1 94 ? 5.763 -11.741 -12.196 1.00 89.94 94 ASP A O 1
ATOM 724 N N . ALA A 1 95 ? 5.771 -11.688 -14.443 1.00 89.38 95 ALA A N 1
ATOM 725 C CA . ALA A 1 95 ? 4.811 -10.601 -14.576 1.00 89.38 95 ALA A CA 1
ATOM 726 C C . ALA A 1 95 ? 3.404 -10.970 -14.073 1.00 89.38 95 ALA A C 1
ATOM 728 O O . ALA A 1 95 ? 2.707 -10.108 -13.529 1.00 89.38 95 ALA A O 1
ATOM 729 N N . ASP A 1 96 ? 2.996 -12.233 -14.208 1.00 89.31 96 ASP A N 1
ATOM 730 C CA . ASP A 1 96 ? 1.664 -12.689 -13.809 1.00 89.31 96 ASP A CA 1
ATOM 731 C C . ASP A 1 96 ? 1.530 -12.687 -12.288 1.00 89.31 96 ASP A C 1
ATOM 733 O O . ASP A 1 96 ? 0.527 -12.211 -11.742 1.00 89.31 96 ASP A O 1
ATOM 737 N N . THR A 1 97 ? 2.577 -13.130 -11.584 1.00 89.12 97 THR A N 1
ATOM 738 C CA . THR A 1 97 ? 2.599 -13.069 -10.116 1.00 89.12 97 THR A CA 1
ATOM 739 C C . THR A 1 97 ? 2.539 -11.633 -9.609 1.00 89.12 97 THR A C 1
ATOM 741 O O . THR A 1 97 ? 1.772 -11.351 -8.687 1.00 89.12 97 THR A O 1
ATOM 744 N N . LEU A 1 98 ? 3.270 -10.697 -10.222 1.00 89.94 98 LEU A N 1
ATOM 745 C CA . LEU A 1 98 ? 3.211 -9.282 -9.851 1.00 89.94 98 LEU A CA 1
ATOM 746 C C . LEU A 1 98 ? 1.819 -8.690 -10.097 1.00 89.94 98 LEU A C 1
ATOM 748 O O . LEU A 1 98 ? 1.271 -8.022 -9.215 1.00 89.94 98 LEU A O 1
ATOM 752 N N . ARG A 1 99 ? 1.203 -9.004 -11.242 1.00 90.56 99 ARG A N 1
ATOM 753 C CA . ARG A 1 99 ? -0.142 -8.535 -11.592 1.00 90.56 99 ARG A CA 1
ATOM 754 C C . ARG A 1 99 ? -1.199 -9.036 -10.614 1.00 90.56 99 ARG A C 1
ATOM 756 O O . ARG A 1 99 ? -2.052 -8.251 -10.199 1.00 90.56 99 ARG A O 1
ATOM 763 N N . ALA A 1 100 ? -1.125 -10.304 -10.207 1.00 88.62 100 ALA A N 1
ATOM 764 C CA . ALA A 1 100 ? -2.018 -10.878 -9.198 1.00 88.62 100 ALA A CA 1
ATOM 765 C C . ALA A 1 100 ? -1.936 -10.131 -7.852 1.00 88.62 100 ALA A C 1
ATOM 767 O O . ALA A 1 100 ? -2.933 -10.015 -7.141 1.00 88.62 100 ALA A O 1
ATOM 768 N N . HIS A 1 101 ? -0.771 -9.557 -7.538 1.00 88.12 101 HIS A N 1
ATOM 769 C CA . HIS A 1 101 ? -0.548 -8.742 -6.343 1.00 88.12 101 HIS A CA 1
ATOM 770 C C . HIS A 1 101 ? -0.790 -7.240 -6.566 1.00 88.12 101 HIS A C 1
ATOM 772 O O . HIS A 1 101 ? -0.578 -6.438 -5.659 1.00 88.12 101 HIS A O 1
ATOM 778 N N . GLY A 1 102 ? -1.296 -6.839 -7.734 1.00 87.44 102 GLY A N 1
ATOM 779 C CA . GLY A 1 102 ? -1.651 -5.452 -8.025 1.00 87.44 102 GLY A CA 1
ATOM 780 C C . GLY A 1 102 ? -0.520 -4.597 -8.603 1.00 87.44 102 GLY A C 1
ATOM 781 O O . GLY A 1 102 ? -0.654 -3.378 -8.634 1.00 87.44 102 GLY A O 1
ATOM 782 N N . MET A 1 103 ? 0.583 -5.207 -9.043 1.00 91.94 103 MET A N 1
ATOM 783 C CA . MET A 1 103 ? 1.759 -4.516 -9.576 1.00 91.94 103 MET A CA 1
ATOM 784 C C . MET A 1 103 ? 1.903 -4.738 -11.082 1.00 91.94 103 MET A C 1
ATOM 786 O O . MET A 1 103 ? 1.773 -5.856 -11.571 1.00 91.94 103 MET A O 1
ATOM 790 N N . GLY A 1 104 ? 2.213 -3.674 -11.815 1.00 92.12 104 GLY A N 1
ATOM 791 C CA . GLY A 1 104 ? 2.690 -3.744 -13.193 1.00 92.12 104 GLY A CA 1
ATOM 792 C C . GLY A 1 104 ? 4.209 -3.885 -13.255 1.00 92.12 104 GLY A C 1
ATOM 793 O O . GLY A 1 104 ? 4.919 -3.624 -12.281 1.00 92.12 104 GLY A O 1
ATOM 794 N N . LEU A 1 105 ? 4.715 -4.261 -14.424 1.00 92.88 105 LEU A N 1
ATOM 795 C CA . LEU A 1 105 ? 6.138 -4.456 -14.681 1.00 92.88 105 LEU A CA 1
ATOM 796 C C . LEU A 1 105 ? 6.557 -3.631 -15.897 1.00 92.88 105 LEU A C 1
ATOM 798 O O . LEU A 1 105 ? 5.971 -3.755 -16.975 1.00 92.88 105 LEU A O 1
ATOM 802 N N . ILE A 1 106 ? 7.597 -2.815 -15.728 1.00 93.06 106 ILE A N 1
ATOM 803 C CA . ILE A 1 106 ? 8.198 -2.027 -16.806 1.00 93.06 106 ILE A CA 1
ATOM 804 C C . ILE A 1 106 ? 9.699 -2.307 -16.896 1.00 93.06 106 ILE A C 1
ATOM 806 O O . ILE A 1 106 ? 10.413 -2.333 -15.895 1.00 93.06 106 ILE A O 1
ATOM 810 N N . GLY A 1 107 ? 10.180 -2.520 -18.113 1.00 91.50 107 GLY A N 1
ATOM 811 C CA . GLY A 1 107 ? 11.592 -2.593 -18.447 1.00 91.50 107 GLY A CA 1
ATOM 812 C C . GLY A 1 107 ? 12.102 -1.211 -18.811 1.00 91.50 107 GLY A C 1
ATOM 813 O O . GLY A 1 107 ? 11.623 -0.627 -19.777 1.00 91.50 107 GLY A O 1
ATOM 814 N N . ALA A 1 108 ? 13.068 -0.682 -18.067 1.00 87.94 108 ALA A N 1
ATOM 815 C CA . ALA A 1 108 ? 13.703 0.591 -18.392 1.00 87.94 108 ALA A CA 1
ATOM 816 C C . ALA A 1 108 ? 15.155 0.367 -18.837 1.00 87.94 108 ALA A C 1
ATOM 818 O O . ALA A 1 108 ? 15.932 -0.318 -18.166 1.00 87.94 108 ALA A O 1
ATOM 819 N N . GLY A 1 109 ? 15.500 0.934 -19.990 1.00 83.88 109 GLY A N 1
ATOM 820 C CA . GLY A 1 109 ? 16.858 1.065 -20.507 1.00 83.88 109 GLY A CA 1
ATOM 821 C C . GLY A 1 109 ? 17.360 2.505 -20.421 1.00 83.88 109 GLY A C 1
ATOM 822 O O . GLY A 1 109 ? 16.785 3.339 -19.723 1.00 83.88 109 GLY A O 1
ATOM 823 N N . GLU A 1 110 ? 18.444 2.798 -21.139 1.00 76.50 110 GLU A N 1
ATOM 824 C CA . GLU A 1 110 ? 18.989 4.161 -21.230 1.00 76.50 110 GLU A CA 1
ATOM 825 C C . GLU A 1 110 ? 18.128 5.063 -22.133 1.00 76.50 110 GLU A C 1
ATOM 827 O O . GLU A 1 110 ? 17.866 6.217 -21.789 1.00 76.50 110 GLU A O 1
ATOM 832 N N . GLU A 1 111 ? 17.622 4.526 -23.248 1.00 72.12 111 GLU A N 1
ATOM 833 C CA . GLU A 1 111 ? 16.842 5.289 -24.236 1.00 72.12 111 GLU A CA 1
ATOM 834 C C . GLU A 1 111 ? 15.387 4.829 -24.366 1.00 72.12 111 GLU A C 1
ATOM 836 O O . GLU A 1 111 ? 14.514 5.637 -24.684 1.00 72.12 111 GLU A O 1
ATOM 841 N N . GLU A 1 112 ? 15.109 3.561 -24.060 1.00 79.75 112 GLU A N 1
ATOM 842 C CA . GLU A 1 112 ? 13.802 2.940 -24.269 1.00 79.75 112 GLU A CA 1
ATOM 843 C C . GLU A 1 112 ? 13.171 2.466 -22.955 1.00 79.75 112 GLU A C 1
ATOM 845 O O . GLU A 1 112 ? 13.856 2.036 -22.021 1.00 79.75 112 GLU A O 1
ATOM 850 N N . LEU A 1 113 ? 11.840 2.537 -22.900 1.00 88.81 113 LEU A N 1
ATOM 851 C CA . LEU A 1 113 ? 11.024 1.963 -21.841 1.00 88.81 113 LEU A CA 1
ATOM 852 C C . LEU A 1 113 ? 9.970 1.048 -22.461 1.00 88.81 113 LEU A C 1
ATOM 854 O O . LEU A 1 113 ? 9.194 1.476 -23.312 1.00 88.81 113 LEU A O 1
ATOM 858 N N . VAL A 1 114 ? 9.927 -0.195 -21.990 1.00 87.75 114 VAL A N 1
ATOM 859 C CA . VAL A 1 114 ? 8.986 -1.224 -22.432 1.00 87.75 114 VAL A CA 1
ATOM 860 C C . VAL A 1 114 ? 8.053 -1.562 -21.279 1.00 87.75 114 VAL A C 1
ATOM 862 O O . VAL A 1 114 ? 8.495 -1.986 -20.214 1.00 87.75 114 VAL A O 1
ATOM 865 N N . VAL A 1 115 ? 6.747 -1.410 -21.479 1.00 88.25 115 VAL A N 1
ATOM 866 C CA . VAL A 1 115 ? 5.750 -1.877 -20.509 1.00 88.25 115 VAL A CA 1
ATOM 867 C C . VAL A 1 115 ? 5.523 -3.367 -20.750 1.00 88.25 115 VAL A C 1
ATOM 869 O O . VAL A 1 115 ? 4.864 -3.740 -21.715 1.00 88.25 115 VAL A O 1
ATOM 872 N N . ALA A 1 116 ? 6.097 -4.220 -19.899 1.00 86.38 116 ALA A N 1
ATOM 873 C CA . ALA A 1 116 ? 5.923 -5.671 -20.003 1.00 86.38 116 ALA A CA 1
ATOM 874 C C . ALA A 1 116 ? 4.530 -6.105 -19.543 1.00 86.38 116 ALA A C 1
ATOM 876 O O . ALA A 1 116 ? 3.929 -6.996 -20.134 1.00 86.38 116 ALA A O 1
ATOM 877 N N . GLN A 1 117 ? 4.020 -5.469 -18.488 1.00 89.56 117 GLN A N 1
ATOM 878 C CA . GLN A 1 117 ? 2.721 -5.784 -17.912 1.00 89.56 117 GLN A CA 1
ATOM 879 C C . GLN A 1 117 ? 2.096 -4.527 -17.316 1.00 89.56 117 GLN A C 1
ATOM 881 O O . GLN A 1 117 ? 2.687 -3.891 -16.442 1.00 89.56 117 GLN A O 1
ATOM 886 N N . ASP A 1 118 ? 0.888 -4.183 -17.768 1.00 87.94 118 ASP A N 1
ATOM 887 C CA . ASP A 1 118 ? 0.149 -3.055 -17.195 1.00 87.94 118 ASP A CA 1
ATOM 888 C C . ASP A 1 118 ? -0.290 -3.365 -15.755 1.00 87.94 118 ASP A C 1
ATOM 890 O O . ASP A 1 118 ? -0.621 -4.512 -15.422 1.00 87.94 118 ASP A O 1
ATOM 894 N N . ALA A 1 119 ? -0.291 -2.330 -14.917 1.00 87.75 119 ALA A N 1
ATOM 895 C CA . ALA A 1 119 ? -0.716 -2.401 -13.529 1.00 87.75 119 ALA A CA 1
ATOM 896 C C . ALA A 1 119 ? -2.249 -2.304 -13.443 1.00 87.75 119 ALA A C 1
ATOM 898 O O . ALA A 1 119 ? -2.839 -1.391 -14.031 1.00 87.75 119 ALA A O 1
ATOM 899 N N . PRO A 1 120 ? -2.923 -3.192 -12.691 1.00 87.00 120 PRO A N 1
ATOM 900 C CA . PRO A 1 120 ? -4.353 -3.051 -12.458 1.00 87.00 120 PRO A CA 1
ATOM 901 C C . PRO A 1 120 ? -4.633 -1.764 -11.675 1.00 87.00 120 PRO A C 1
ATOM 903 O O . PRO A 1 120 ? -3.951 -1.451 -10.699 1.00 87.00 120 PRO A O 1
ATOM 906 N N . ARG A 1 121 ? -5.660 -1.023 -12.100 1.00 85.25 121 ARG A N 1
ATOM 907 C CA . ARG A 1 121 ? -6.096 0.189 -11.406 1.00 85.25 121 ARG A CA 1
ATOM 908 C C . ARG A 1 121 ? -6.724 -0.186 -10.065 1.00 85.25 121 ARG A C 1
ATOM 910 O O . ARG A 1 121 ? -7.658 -0.986 -10.017 1.00 85.25 121 ARG A O 1
ATOM 917 N N . ARG A 1 122 ? -6.236 0.430 -8.997 1.00 81.31 122 ARG A N 1
ATOM 918 C CA . ARG A 1 122 ? -6.824 0.406 -7.661 1.00 81.31 122 ARG A CA 1
ATOM 919 C C . ARG A 1 122 ? -7.263 1.803 -7.251 1.00 81.31 122 ARG A C 1
ATOM 921 O O . ARG A 1 122 ? -6.807 2.812 -7.788 1.00 81.31 122 ARG A O 1
ATOM 928 N N . GLU A 1 123 ? -8.181 1.850 -6.303 1.00 76.25 123 GLU A N 1
ATOM 929 C CA . GLU A 1 123 ? -8.428 3.071 -5.554 1.00 76.25 123 GLU A CA 1
ATOM 930 C C . GLU A 1 123 ? -7.442 3.076 -4.385 1.00 76.25 123 GLU A C 1
ATOM 932 O O . GLU A 1 123 ? -7.380 2.070 -3.665 1.00 76.25 123 GLU A O 1
ATOM 937 N N . PRO A 1 124 ? -6.621 4.133 -4.227 1.00 70.38 124 PRO A N 1
ATOM 938 C CA . PRO A 1 124 ? -5.769 4.250 -3.058 1.00 70.38 124 PRO A CA 1
ATOM 939 C C . PRO A 1 124 ? -6.672 4.182 -1.835 1.00 70.38 124 PRO A C 1
ATOM 941 O O . PRO A 1 124 ? -7.733 4.817 -1.794 1.00 70.38 124 PRO A O 1
ATOM 944 N N . LYS A 1 125 ? -6.285 3.371 -0.850 1.00 65.38 125 LYS A N 1
ATOM 945 C CA . LYS A 1 125 ? -7.026 3.370 0.405 1.00 65.38 125 LYS A CA 1
ATOM 946 C C . LYS A 1 125 ? -6.912 4.781 0.978 1.00 65.38 125 LYS A C 1
ATOM 948 O O . LYS A 1 125 ? -5.827 5.360 0.897 1.00 65.38 125 LYS A O 1
ATOM 953 N N . PRO A 1 126 ? -7.977 5.338 1.574 1.00 54.94 126 PRO A N 1
ATOM 954 C CA . PRO A 1 126 ? -7.842 6.548 2.366 1.00 54.94 126 PRO A CA 1
ATOM 955 C C . PRO A 1 126 ? -6.859 6.220 3.488 1.00 54.94 126 PRO A C 1
ATOM 957 O O . PRO A 1 126 ? -7.185 5.536 4.459 1.00 54.94 126 PRO A O 1
ATOM 960 N N . SER A 1 127 ? -5.595 6.577 3.281 1.00 47.78 127 SER A N 1
ATOM 961 C CA . SER A 1 127 ? -4.556 6.301 4.253 1.00 47.78 127 SER A CA 1
ATOM 962 C C . SER A 1 127 ? -4.919 7.091 5.504 1.00 47.78 127 SER A C 1
ATOM 964 O O . SER A 1 127 ? -5.193 8.281 5.416 1.00 47.78 127 SER A O 1
ATOM 966 N N . LEU A 1 128 ? -4.876 6.466 6.681 1.00 48.44 128 LEU A N 1
ATOM 967 C CA . LEU A 1 128 ? -4.995 7.178 7.964 1.00 48.44 128 LEU A CA 1
ATOM 968 C C . LEU A 1 128 ? -3.930 8.297 8.116 1.00 48.44 128 LEU A C 1
ATOM 970 O O . LEU A 1 128 ? -4.009 9.106 9.035 1.00 48.44 128 LEU A O 1
ATOM 974 N N . ALA A 1 129 ? -2.927 8.317 7.224 1.00 44.75 129 ALA A N 1
ATOM 975 C CA . ALA A 1 129 ? -1.847 9.294 7.115 1.00 44.75 129 ALA A CA 1
ATOM 976 C C . ALA A 1 129 ? -2.094 10.419 6.086 1.00 44.75 129 ALA A C 1
ATOM 978 O O . ALA A 1 129 ? -1.417 11.446 6.151 1.00 44.75 129 ALA A O 1
ATOM 979 N N . GLN A 1 130 ? -3.063 10.282 5.171 1.00 46.56 130 GLN A N 1
ATOM 980 C CA . GLN A 1 130 ? -3.740 11.449 4.610 1.00 46.56 130 GLN A CA 1
ATOM 981 C C . GLN A 1 130 ? -4.512 11.986 5.789 1.00 46.56 130 GLN A C 1
ATOM 983 O O . GLN A 1 130 ? -5.547 11.426 6.145 1.00 46.56 130 GLN A O 1
ATOM 988 N N . GLY A 1 131 ? -3.884 12.955 6.466 1.00 43.91 131 GLY A N 1
ATOM 989 C CA . GLY A 1 131 ? -4.377 13.541 7.694 1.00 43.91 131 GLY A CA 1
ATOM 990 C C . GLY A 1 131 ? -5.877 13.623 7.588 1.00 43.91 131 GLY A C 1
ATOM 991 O O . GLY A 1 131 ? -6.389 14.161 6.602 1.00 43.91 131 GLY A O 1
ATOM 992 N N . ILE A 1 132 ? -6.553 12.995 8.551 1.00 48.62 132 ILE A N 1
ATOM 993 C CA . ILE A 1 132 ? -7.956 13.262 8.792 1.00 48.62 132 ILE A CA 1
ATOM 994 C C . ILE A 1 132 ? -8.025 14.784 8.664 1.00 48.62 132 ILE A C 1
ATOM 996 O O . ILE A 1 132 ? -7.385 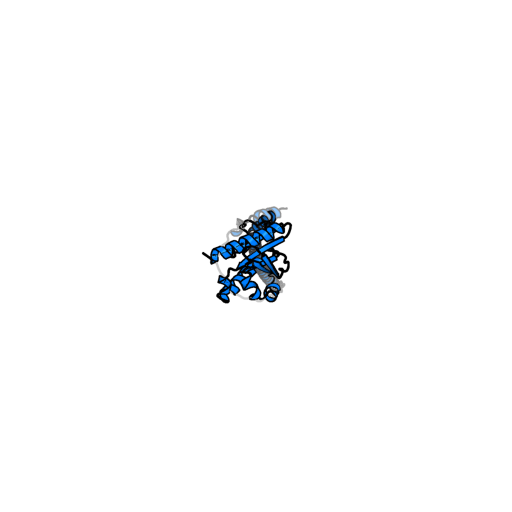15.485 9.454 1.00 48.62 132 ILE A O 1
ATOM 1000 N N . ASN A 1 133 ? -8.662 15.299 7.606 1.00 49.97 133 ASN A N 1
ATOM 1001 C CA . ASN A 1 133 ? -9.145 16.664 7.642 1.00 49.97 133 ASN A CA 1
ATOM 1002 C C . ASN A 1 133 ? -10.200 16.546 8.725 1.00 49.97 133 ASN A C 1
ATOM 1004 O O . ASN A 1 133 ? -11.338 16.169 8.466 1.00 49.97 133 ASN A O 1
ATOM 1008 N N . LEU A 1 134 ? -9.738 16.633 9.974 1.00 53.56 134 LEU A N 1
ATOM 1009 C CA . LEU A 1 134 ? -10.590 16.755 11.117 1.00 53.56 134 LEU A CA 1
ATOM 1010 C C . LEU A 1 134 ? -11.209 18.112 10.857 1.00 53.56 134 LEU A C 1
ATOM 1012 O O . LEU A 1 134 ? -10.606 19.141 11.157 1.00 53.56 134 LEU A O 1
ATOM 1016 N N . ASP A 1 135 ? -12.358 18.098 10.182 1.00 61.38 135 ASP A N 1
ATOM 1017 C CA . ASP A 1 135 ? -13.179 19.277 10.017 1.00 61.38 135 ASP A CA 1
ATOM 1018 C C . ASP A 1 135 ? -13.291 19.918 11.401 1.00 61.38 135 ASP A C 1
ATOM 1020 O O . ASP A 1 135 ? -13.336 19.205 12.410 1.00 61.38 135 ASP A O 1
ATOM 1024 N N . ASP A 1 136 ? -13.314 21.246 11.474 1.00 66.19 136 ASP A N 1
ATOM 1025 C CA . ASP A 1 136 ? -13.295 21.989 12.744 1.00 66.19 136 ASP A CA 1
ATOM 1026 C C . ASP A 1 136 ? -14.379 21.477 13.729 1.00 66.19 136 ASP A C 1
ATOM 1028 O O . ASP A 1 136 ? -14.220 21.503 14.949 1.00 66.19 136 ASP A O 1
ATOM 1032 N N . GLU A 1 137 ? -15.463 20.898 13.201 1.00 68.06 137 GLU A N 1
ATOM 1033 C CA . GLU A 1 137 ? -16.497 20.192 13.961 1.00 68.06 137 GLU A CA 1
ATOM 1034 C C . GLU A 1 137 ? -16.022 18.911 14.662 1.00 68.06 137 GLU A C 1
ATOM 1036 O O . GLU A 1 137 ? -16.374 18.680 15.817 1.00 68.06 137 GLU A O 1
ATOM 1041 N N . THR A 1 138 ? -15.214 18.079 14.009 1.00 72.81 138 THR A N 1
ATOM 1042 C CA . THR A 1 138 ? -14.683 16.844 14.601 1.00 72.81 138 THR A CA 1
ATOM 1043 C C . THR A 1 138 ? -13.699 17.139 15.732 1.00 72.81 138 THR A C 1
ATOM 1045 O O . THR A 1 138 ? -13.789 16.498 16.778 1.00 72.81 138 THR A O 1
ATOM 1048 N N . LEU A 1 139 ? -12.852 18.169 15.605 1.00 74.06 139 LEU A N 1
ATOM 1049 C CA . LEU A 1 139 ? -11.990 18.636 16.702 1.00 74.06 139 LEU A CA 1
ATOM 1050 C C . LEU A 1 139 ? -12.823 19.117 17.896 1.00 74.06 139 LEU A C 1
ATOM 1052 O O . LEU A 1 139 ? -12.595 18.683 19.025 1.00 74.06 139 LEU A O 1
ATOM 1056 N N . ARG A 1 140 ? -13.864 19.921 17.644 1.00 75.44 140 ARG A N 1
ATOM 1057 C CA . ARG A 1 140 ? -14.806 20.370 18.685 1.00 75.44 140 ARG A CA 1
ATOM 1058 C C . ARG A 1 140 ? -15.560 19.219 19.345 1.00 75.44 140 ARG A C 1
ATOM 1060 O O . ARG A 1 140 ? -15.940 19.324 20.510 1.00 75.44 140 ARG A O 1
ATOM 1067 N N . LEU A 1 141 ? -15.844 18.141 18.616 1.00 80.25 141 LEU A N 1
ATOM 1068 C CA . LEU A 1 141 ? -16.473 16.949 19.182 1.00 80.25 141 LEU A CA 1
ATOM 1069 C C . LEU A 1 141 ? -15.494 16.167 20.060 1.00 80.25 141 LEU A C 1
ATOM 1071 O O . LEU A 1 141 ? -15.890 15.757 21.149 1.00 80.25 141 LEU A O 1
ATOM 1075 N N . LEU A 1 142 ? -14.230 16.027 19.649 1.00 79.12 142 LEU A N 1
ATOM 1076 C CA . LEU A 1 142 ? -13.191 15.401 20.471 1.00 79.12 142 LEU A CA 1
ATOM 1077 C C . LEU A 1 142 ? -12.967 16.158 21.788 1.00 79.12 142 LEU A C 1
ATOM 1079 O O . LEU A 1 142 ? -12.845 15.524 22.832 1.00 79.12 142 LEU A O 1
ATOM 1083 N N . GLU A 1 143 ? -12.997 17.492 21.776 1.00 82.19 143 GLU A N 1
ATOM 1084 C CA . GLU A 1 143 ? -12.902 18.305 23.000 1.00 82.19 143 GLU A CA 1
ATOM 1085 C C . GLU A 1 143 ? -14.075 18.083 23.969 1.00 82.19 143 GLU A C 1
ATOM 1087 O O . GLU A 1 143 ? -13.924 18.213 25.185 1.00 82.19 143 GLU A O 1
ATOM 1092 N N . LYS A 1 144 ? -15.253 17.710 23.457 1.00 86.94 144 LYS A N 1
ATOM 1093 C CA . LYS A 1 144 ? -16.435 17.430 24.286 1.00 86.94 144 LYS A CA 1
ATOM 1094 C C . LYS A 1 144 ? -16.394 16.054 24.940 1.00 86.94 144 LYS A C 1
ATOM 1096 O O . LYS A 1 144 ? -17.063 15.872 25.954 1.00 86.94 144 LYS A O 1
ATOM 1101 N N . VAL A 1 145 ? -15.624 15.104 24.408 1.00 88.75 145 VAL A N 1
ATOM 1102 C CA . VAL A 1 145 ? -15.500 13.746 24.964 1.00 88.75 145 VAL A CA 1
ATOM 1103 C C . VAL A 1 145 ? -15.039 13.753 26.429 1.00 88.75 145 VAL A C 1
ATOM 1105 O O . VAL A 1 145 ? -15.781 13.224 27.255 1.00 88.75 145 VAL A O 1
ATOM 1108 N N . PRO A 1 146 ? -13.920 14.397 26.821 1.00 86.69 146 PRO A N 1
ATOM 1109 C CA . PRO A 1 146 ? -13.482 14.387 28.220 1.00 86.69 146 PRO A CA 1
ATOM 1110 C C . PRO A 1 146 ? -14.471 15.094 29.159 1.00 86.69 146 PRO A C 1
ATOM 1112 O O . PRO A 1 146 ? -14.633 14.694 30.311 1.00 86.69 146 PRO A O 1
ATOM 1115 N N . ILE A 1 147 ? -15.175 16.121 28.670 1.00 90.12 147 ILE A N 1
ATOM 1116 C CA . ILE A 1 147 ? -16.210 16.828 29.439 1.00 90.12 147 ILE A CA 1
ATOM 1117 C C . ILE A 1 147 ? -17.407 15.904 29.685 1.00 90.12 147 ILE A C 1
ATOM 1119 O O . ILE A 1 147 ? -17.945 15.854 30.791 1.00 90.12 147 ILE A O 1
ATOM 1123 N N . LEU A 1 148 ? -17.831 15.163 28.661 1.00 89.00 148 LEU A N 1
ATOM 1124 C CA . LEU A 1 148 ? -18.913 14.191 28.776 1.00 89.00 148 LEU A CA 1
ATOM 1125 C C . LEU A 1 148 ? -18.522 13.029 29.690 1.00 89.00 148 LEU A C 1
ATOM 1127 O O . LEU A 1 148 ? -19.321 12.653 30.539 1.00 89.00 148 LEU A O 1
ATOM 1131 N N . GLU A 1 149 ? -17.297 12.517 29.592 1.00 91.69 149 GLU A N 1
ATOM 1132 C CA . GLU A 1 149 ? -16.787 11.479 30.493 1.00 91.69 149 GLU A CA 1
ATOM 1133 C C . GLU A 1 149 ? -16.771 11.940 31.956 1.00 91.69 149 GLU A C 1
ATOM 1135 O O . GLU A 1 149 ? -17.194 11.196 32.840 1.00 91.69 149 GLU A O 1
ATOM 11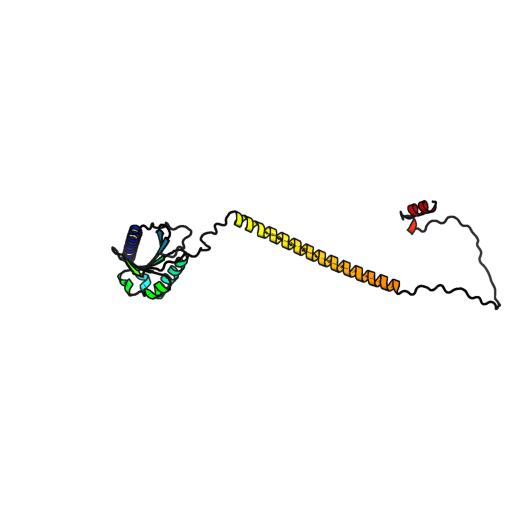40 N N . ALA A 1 150 ? -16.338 13.177 32.223 1.00 90.69 150 ALA A N 1
ATOM 1141 C CA . ALA A 1 150 ? -16.363 13.746 33.568 1.00 90.69 150 ALA A CA 1
ATOM 1142 C C . ALA A 1 150 ? -17.797 13.851 34.114 1.00 90.69 150 ALA A C 1
ATOM 1144 O O . ALA A 1 150 ? -18.056 13.433 35.243 1.00 90.69 150 ALA A O 1
ATOM 1145 N N . ARG A 1 151 ? -18.743 14.328 33.293 1.00 91.31 151 ARG A N 1
ATOM 1146 C CA . ARG A 1 151 ? -20.165 14.406 33.668 1.00 91.31 151 ARG A CA 1
ATOM 1147 C C . ARG A 1 151 ? -20.784 13.031 33.893 1.00 91.31 151 ARG A C 1
ATOM 1149 O O . ARG A 1 151 ? -21.597 12.881 34.796 1.00 91.31 151 ARG A O 1
ATOM 1156 N N . VAL A 1 152 ? -20.414 12.026 33.100 1.00 93.38 152 VAL A N 1
ATOM 1157 C CA . VAL A 1 152 ? -20.884 10.648 33.299 1.00 93.38 152 VAL A CA 1
ATOM 1158 C C . VAL A 1 152 ? -20.376 10.103 34.631 1.00 93.38 152 VAL A C 1
ATOM 1160 O O . VAL A 1 152 ? -21.180 9.584 35.395 1.00 93.38 152 VAL A O 1
ATOM 1163 N N . ARG A 1 153 ? -19.095 10.300 34.971 1.00 92.44 153 ARG A N 1
ATOM 1164 C CA . ARG A 1 153 ? -18.553 9.871 36.274 1.00 92.44 153 ARG A CA 1
ATOM 1165 C C . ARG A 1 153 ? -19.239 10.558 37.454 1.00 92.44 153 ARG A C 1
ATOM 1167 O O . ARG A 1 153 ? -19.512 9.916 38.463 1.00 92.44 153 ARG A O 1
ATOM 1174 N N . GLU A 1 154 ? -19.534 11.850 37.335 1.00 93.88 154 GLU A N 1
ATOM 1175 C CA . GLU A 1 154 ? -20.281 12.595 38.354 1.00 93.88 154 GLU A CA 1
ATOM 1176 C C . GLU A 1 154 ? -21.712 12.055 38.509 1.00 93.88 154 GLU A C 1
ATOM 1178 O O . GLU A 1 154 ? -22.171 11.785 39.620 1.00 93.88 154 GLU A O 1
ATOM 1183 N N . LEU A 1 155 ? -22.408 11.815 37.394 1.00 92.25 155 LEU A N 1
ATOM 1184 C CA . LEU A 1 155 ? -23.739 11.209 37.412 1.00 92.25 155 LEU A CA 1
ATOM 1185 C C . LEU A 1 155 ? -23.715 9.799 38.014 1.00 92.25 155 LEU A C 1
ATOM 1187 O O . LEU A 1 155 ? -24.581 9.460 38.814 1.00 92.25 155 LEU A O 1
ATOM 1191 N N . GLU A 1 156 ? -22.714 8.984 37.698 1.00 93.56 156 GLU A N 1
ATOM 1192 C CA . GLU A 1 156 ? -22.543 7.660 38.298 1.00 93.56 156 GLU A CA 1
ATOM 1193 C C . GLU A 1 156 ? -22.329 7.738 39.817 1.00 93.56 156 GLU A C 1
ATOM 1195 O O . GLU A 1 156 ? -22.939 6.959 40.556 1.00 93.56 156 GLU A O 1
ATOM 1200 N N . ALA A 1 157 ? -21.536 8.704 40.294 1.00 91.69 157 ALA A N 1
ATOM 1201 C CA . ALA A 1 157 ? -21.324 8.936 41.722 1.00 91.69 157 ALA A CA 1
ATOM 1202 C C . ALA A 1 157 ? -22.622 9.354 42.431 1.00 91.69 157 ALA A C 1
ATOM 1204 O O . ALA A 1 157 ? -23.004 8.738 43.427 1.00 91.69 157 ALA A O 1
ATOM 1205 N N . THR A 1 158 ? -23.360 10.323 41.878 1.00 93.62 158 THR A N 1
ATOM 1206 C CA . THR A 1 158 ? -24.647 10.759 42.455 1.00 93.62 158 THR A CA 1
ATOM 1207 C C . THR A 1 158 ? -25.682 9.632 42.473 1.00 93.62 158 THR A C 1
ATOM 1209 O O . THR A 1 158 ? -26.394 9.453 43.460 1.00 93.62 158 THR A O 1
ATOM 1212 N N . VAL A 1 159 ? -25.748 8.804 41.426 1.00 93.00 159 VAL A N 1
ATOM 1213 C CA . VAL A 1 159 ? -26.636 7.633 41.390 1.00 93.00 159 VAL A CA 1
ATOM 1214 C C . VAL A 1 159 ? -26.236 6.601 42.446 1.00 93.00 159 VAL A C 1
ATOM 1216 O O . VAL A 1 159 ? -27.114 5.997 43.069 1.00 93.00 159 VAL A O 1
ATOM 1219 N N . ALA A 1 160 ? -24.940 6.385 42.675 1.00 92.69 160 ALA A N 1
ATOM 1220 C CA . ALA A 1 160 ? -24.468 5.496 43.732 1.00 92.69 160 ALA A CA 1
ATOM 1221 C C . ALA A 1 160 ? -24.861 6.015 45.127 1.00 92.69 160 ALA A C 1
ATOM 1223 O O . ALA A 1 160 ? -25.399 5.250 45.929 1.00 92.69 160 ALA A O 1
ATOM 1224 N N . GLU A 1 161 ? -24.683 7.309 45.392 1.00 94.31 161 GLU A N 1
ATOM 1225 C CA . GLU A 1 161 ? -25.087 7.943 46.652 1.00 94.31 161 GLU A CA 1
ATOM 1226 C C . GLU A 1 161 ? -26.598 7.858 46.885 1.00 94.31 161 GLU A C 1
ATOM 1228 O O . GLU A 1 161 ? -27.041 7.435 47.955 1.00 94.31 161 GLU A O 1
ATOM 1233 N N . LEU A 1 162 ? -27.406 8.171 45.867 1.00 92.25 162 LEU A N 1
ATOM 1234 C CA . LEU A 1 162 ? -28.864 8.074 45.952 1.00 92.25 162 LEU A CA 1
ATOM 1235 C C . LEU A 1 162 ? -29.326 6.640 46.219 1.00 92.25 162 LEU A C 1
ATOM 1237 O O . LEU A 1 162 ? -30.248 6.427 47.007 1.00 92.25 162 LEU A O 1
ATOM 1241 N N . ARG A 1 163 ? -28.678 5.636 45.616 1.00 92.50 163 ARG A N 1
ATOM 1242 C CA . ARG A 1 163 ? -28.972 4.222 45.902 1.00 92.50 163 ARG A CA 1
ATOM 1243 C C . ARG A 1 163 ? -28.684 3.864 47.357 1.00 92.50 163 ARG A C 1
ATOM 1245 O O . ARG A 1 163 ? -29.493 3.170 47.976 1.00 92.50 163 ARG A O 1
ATOM 1252 N N . ILE A 1 164 ? -27.572 4.347 47.911 1.00 93.12 164 ILE A N 1
ATOM 1253 C CA . ILE A 1 164 ? -27.226 4.132 49.321 1.00 93.12 164 ILE A CA 1
ATOM 1254 C C . ILE A 1 164 ? -28.267 4.806 50.220 1.00 93.12 164 ILE A C 1
ATOM 1256 O O . ILE A 1 164 ? -28.841 4.137 51.081 1.00 93.12 164 ILE A O 1
ATOM 1260 N N . ALA A 1 165 ? -28.581 6.082 49.988 1.00 90.06 165 ALA A N 1
ATOM 1261 C CA . ALA A 1 165 ? -29.576 6.819 50.767 1.00 90.06 165 ALA A CA 1
ATOM 1262 C C . ALA A 1 165 ? -30.957 6.140 50.735 1.00 90.06 165 ALA A C 1
ATOM 1264 O O . ALA A 1 165 ? -31.606 5.979 51.768 1.00 90.06 165 ALA A O 1
ATOM 1265 N N . LEU A 1 166 ? -31.383 5.661 49.564 1.00 90.25 166 LEU A N 1
ATOM 1266 C CA . LEU A 1 166 ? -32.661 4.972 49.399 1.00 90.25 166 LEU A CA 1
ATOM 1267 C C . LEU A 1 166 ? -32.676 3.612 50.113 1.00 90.25 166 LEU A C 1
ATOM 1269 O O . LEU A 1 166 ? -33.686 3.245 50.713 1.00 90.25 166 LEU A O 1
ATOM 1273 N N . SER A 1 167 ? -31.552 2.887 50.119 1.00 90.75 167 SER A N 1
ATOM 1274 C CA . SER A 1 167 ? -31.419 1.644 50.891 1.00 90.75 167 SER A CA 1
ATOM 1275 C C . SER A 1 167 ? -31.510 1.882 52.403 1.00 90.75 167 SER A C 1
ATOM 1277 O O . SER A 1 167 ? -32.184 1.128 53.106 1.00 90.75 167 SER A O 1
ATOM 1279 N N . GLN A 1 168 ? -30.908 2.966 52.900 1.00 90.75 168 GLN A N 1
ATOM 1280 C CA . GLN A 1 168 ? -30.970 3.348 54.311 1.00 90.75 168 GLN A CA 1
ATOM 1281 C C . GLN A 1 168 ? -32.388 3.750 54.713 1.00 90.75 168 GLN A C 1
ATOM 1283 O O . GLN A 1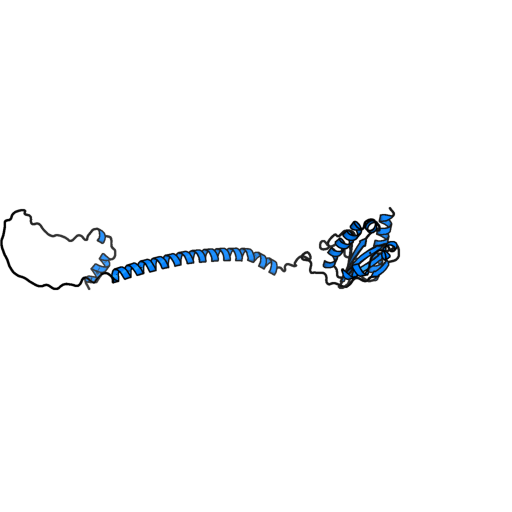 168 ? -32.893 3.275 55.728 1.00 90.75 168 GLN A O 1
ATOM 1288 N N . LEU A 1 169 ? -33.053 4.571 53.896 1.00 89.38 169 LEU A N 1
ATOM 1289 C CA . LEU A 1 169 ? -34.424 5.001 54.151 1.00 89.38 169 LEU A CA 1
ATOM 1290 C C . LEU A 1 169 ? -35.396 3.816 54.137 1.00 89.38 169 LEU A C 1
ATOM 1292 O O . LEU A 1 169 ? -36.272 3.723 54.994 1.00 89.38 169 LEU A O 1
ATOM 1296 N N . ARG A 1 170 ? -35.205 2.864 53.216 1.00 89.62 170 ARG A N 1
ATOM 1297 C CA . ARG A 1 170 ? -35.966 1.612 53.202 1.00 89.62 170 ARG A CA 1
ATOM 1298 C C . ARG A 1 170 ? -35.759 0.811 54.490 1.00 89.62 170 ARG A C 1
ATOM 1300 O O . ARG A 1 170 ? -36.740 0.373 55.081 1.00 89.62 170 ARG A O 1
ATOM 1307 N N . GLY A 1 171 ? -34.519 0.680 54.962 1.00 88.00 171 GLY A N 1
ATOM 1308 C CA . GLY A 1 171 ? -34.225 0.016 56.236 1.00 88.00 171 GLY A CA 1
ATOM 1309 C C . GLY A 1 171 ? -34.852 0.726 57.443 1.00 88.00 171 GLY A C 1
ATOM 1310 O O . GLY A 1 171 ? -35.376 0.075 58.345 1.00 88.00 171 GLY A O 1
ATOM 1311 N N . GLN A 1 172 ? -34.866 2.063 57.450 1.00 90.38 172 GLN A N 1
ATOM 1312 C CA . GLN A 1 172 ? -35.559 2.850 58.475 1.00 90.38 172 GLN A CA 1
ATOM 1313 C C . GLN A 1 172 ? -37.073 2.636 58.432 1.00 90.38 172 GLN A C 1
ATOM 1315 O O . GLN A 1 172 ? -37.689 2.484 59.485 1.00 90.38 172 GLN A O 1
ATOM 1320 N N . PHE A 1 173 ? -37.667 2.587 57.239 1.00 88.19 173 PHE A N 1
ATOM 1321 C CA . PHE A 1 173 ? -39.093 2.334 57.061 1.00 88.19 173 PHE A CA 1
ATOM 1322 C C . PHE A 1 173 ? -39.482 0.928 57.526 1.00 88.19 173 PHE A C 1
ATOM 1324 O O . PHE A 1 173 ? -40.433 0.783 58.286 1.00 88.19 173 PHE A O 1
ATOM 1331 N N . GLU A 1 174 ? -38.716 -0.101 57.159 1.00 87.75 174 GLU A N 1
ATOM 1332 C CA . GLU A 1 174 ? -38.921 -1.473 57.643 1.00 87.75 174 GLU A CA 1
ATOM 1333 C C . GLU A 1 174 ? -38.755 -1.551 59.176 1.00 87.75 174 GLU A C 1
ATOM 1335 O O . GLU A 1 174 ? -39.566 -2.157 59.883 1.00 87.75 174 GLU A O 1
ATOM 1340 N N . GLY A 1 175 ? -37.759 -0.854 59.730 1.00 85.75 175 GLY A N 1
ATOM 1341 C CA . GLY A 1 175 ? -37.555 -0.739 61.175 1.00 85.75 175 GLY A CA 1
ATOM 1342 C C . GLY A 1 175 ? -38.678 0.007 61.905 1.00 85.75 1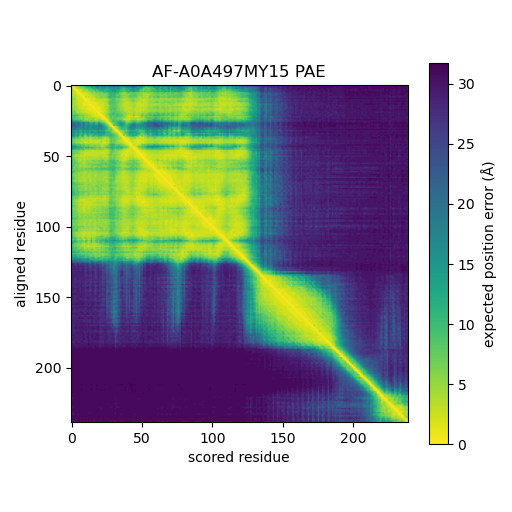75 GLY A C 1
ATOM 1343 O O . GLY A 1 175 ? -38.995 -0.319 63.048 1.00 85.75 175 GLY A O 1
ATOM 1344 N N . LEU A 1 176 ? -39.296 1.004 61.272 1.00 83.69 176 LEU A N 1
ATOM 1345 C CA . LEU A 1 176 ? -40.433 1.726 61.836 1.00 83.69 176 LEU A CA 1
ATOM 1346 C C . LEU A 1 176 ? -41.722 0.909 61.712 1.00 83.69 176 LEU A C 1
ATOM 1348 O O . LEU A 1 176 ? -42.460 0.821 62.686 1.00 83.69 176 LEU A O 1
ATOM 1352 N N . SER A 1 177 ? -41.941 0.248 60.573 1.00 84.12 177 SER A N 1
ATOM 1353 C CA . SER A 1 177 ? -43.061 -0.672 60.354 1.00 84.12 177 SER A CA 1
ATOM 1354 C C . SER A 1 177 ? -43.065 -1.764 61.414 1.00 84.12 177 SER A C 1
ATOM 1356 O O . SER A 1 177 ? -44.045 -1.911 62.126 1.00 84.12 177 SER A O 1
ATOM 1358 N N . THR A 1 178 ? -41.934 -2.437 61.638 1.00 83.31 178 THR A N 1
ATOM 1359 C CA . THR A 1 178 ? -41.838 -3.480 62.675 1.00 83.31 178 THR A CA 1
ATOM 1360 C C . THR A 1 178 ? -42.079 -2.950 64.091 1.00 83.31 178 THR A C 1
ATOM 1362 O O . THR A 1 178 ? -42.617 -3.672 64.930 1.00 83.31 178 THR A O 1
ATOM 1365 N N . LYS A 1 179 ? -41.708 -1.698 64.392 1.00 85.75 179 LYS A N 1
ATOM 1366 C CA . LYS A 1 179 ? -42.042 -1.052 65.673 1.00 85.75 179 LYS A CA 1
ATOM 1367 C C . LYS A 1 179 ? -43.536 -0.757 65.781 1.00 85.75 179 LYS A C 1
ATOM 1369 O O . LYS A 1 179 ? -44.106 -1.012 66.836 1.00 85.75 179 LYS A O 1
ATOM 1374 N N . VAL A 1 180 ? -44.160 -0.255 64.717 1.00 84.25 180 VAL A N 1
ATOM 1375 C CA . VAL A 1 180 ? -45.609 -0.009 64.655 1.00 84.25 180 VAL A CA 1
ATOM 1376 C C . VAL A 1 180 ? -46.378 -1.321 64.783 1.00 84.25 180 VAL A C 1
ATOM 1378 O O . VAL A 1 180 ? -47.286 -1.394 65.599 1.00 84.25 180 VAL A O 1
ATOM 1381 N N . ASP A 1 181 ? -45.961 -2.377 64.088 1.00 81.44 181 ASP A N 1
ATOM 1382 C CA . ASP A 1 181 ? -46.565 -3.709 64.181 1.00 81.44 181 ASP A CA 1
ATOM 1383 C C . ASP A 1 181 ? -46.434 -4.283 65.598 1.00 81.44 181 ASP A C 1
ATOM 1385 O O . ASP A 1 181 ? -47.389 -4.828 66.145 1.00 81.44 181 ASP A O 1
ATOM 1389 N N . ARG A 1 182 ? -45.275 -4.098 66.249 1.00 78.50 182 ARG A N 1
ATOM 1390 C CA . ARG A 1 182 ? -45.084 -4.477 67.658 1.00 78.50 182 ARG A CA 1
ATOM 1391 C C . ARG A 1 182 ? -46.008 -3.703 68.592 1.00 78.50 182 ARG A C 1
ATOM 1393 O O . ARG A 1 182 ? -46.601 -4.315 69.475 1.00 78.50 182 ARG A O 1
ATOM 1400 N N . LEU A 1 183 ? -46.146 -2.394 68.393 1.00 75.19 183 LEU A N 1
ATOM 1401 C CA . LEU A 1 183 ? -47.056 -1.556 69.177 1.00 75.19 183 LEU A CA 1
ATOM 1402 C C . LEU A 1 183 ? -48.525 -1.927 68.936 1.00 75.19 183 LEU A C 1
ATOM 1404 O O . LEU A 1 183 ? -49.299 -1.957 69.884 1.00 75.19 183 LEU A O 1
ATOM 1408 N N . ALA A 1 184 ? -48.894 -2.269 67.702 1.00 73.75 184 ALA A N 1
ATOM 1409 C CA . ALA A 1 184 ? -50.226 -2.749 67.345 1.00 73.75 184 ALA A CA 1
ATOM 1410 C C . ALA A 1 184 ? -50.512 -4.161 67.889 1.00 73.75 184 ALA A C 1
ATOM 1412 O O . ALA A 1 184 ? -51.663 -4.500 68.143 1.00 73.75 184 ALA A O 1
ATOM 1413 N N . SER A 1 185 ? -49.471 -4.977 68.093 1.00 68.50 185 SER A N 1
ATOM 1414 C CA . SER A 1 185 ? -49.568 -6.311 68.701 1.00 68.50 185 SER A CA 1
ATOM 1415 C C . SER A 1 185 ? -49.552 -6.310 70.234 1.00 68.50 185 SER A C 1
ATOM 1417 O O . SER A 1 185 ? -49.737 -7.367 70.840 1.00 68.50 185 SER A O 1
ATOM 1419 N N . LEU A 1 186 ? -49.334 -5.155 70.880 1.00 59.56 186 LEU A N 1
ATOM 1420 C CA . LEU A 1 186 ? -49.532 -5.038 72.324 1.00 59.56 186 LEU A CA 1
ATOM 1421 C C . LEU A 1 186 ? -51.025 -5.236 72.610 1.00 59.56 186 LEU A C 1
ATOM 1423 O O . LEU A 1 186 ? -51.848 -4.543 72.009 1.00 59.56 186 LEU A O 1
ATOM 1427 N N . PRO A 1 187 ? -51.405 -6.159 73.510 1.00 51.31 187 PRO A N 1
ATOM 1428 C CA . PRO A 1 187 ? -52.800 -6.312 73.872 1.00 51.31 187 PRO A CA 1
ATOM 1429 C C . PRO A 1 187 ? -53.276 -4.987 74.470 1.00 51.31 187 PRO A C 1
ATOM 1431 O O . PRO A 1 187 ? -52.710 -4.501 75.450 1.00 51.31 187 PRO A O 1
ATOM 1434 N N . THR A 1 188 ? -54.306 -4.395 73.862 1.00 52.69 188 THR A N 1
ATOM 1435 C CA . THR A 1 188 ? -55.105 -3.333 74.472 1.00 52.69 188 THR A CA 1
ATOM 1436 C C . THR A 1 188 ? -55.405 -3.746 75.904 1.00 52.69 188 THR A C 1
ATOM 1438 O O . THR A 1 188 ? -56.037 -4.783 76.115 1.00 52.69 188 THR A O 1
ATOM 1441 N N . VAL A 1 189 ? -54.912 -2.965 76.869 1.00 47.41 189 VAL A N 1
ATOM 1442 C CA . VAL A 1 189 ? -55.273 -3.089 78.280 1.00 47.41 189 VAL A CA 1
ATOM 1443 C C . VAL A 1 189 ? -56.788 -2.962 78.342 1.00 47.41 189 VAL A C 1
ATOM 1445 O O . VAL A 1 189 ? -57.345 -1.875 78.221 1.00 47.41 189 VAL A O 1
ATOM 1448 N N . GLN A 1 190 ? -57.446 -4.112 78.429 1.00 37.25 190 GLN A N 1
ATOM 1449 C CA . GLN A 1 190 ? -58.863 -4.211 78.700 1.00 37.25 190 GLN A CA 1
ATOM 1450 C C . GLN A 1 190 ? -59.056 -3.672 80.114 1.00 37.25 190 GLN A C 1
ATOM 1452 O O . GLN A 1 190 ? -58.564 -4.254 81.082 1.00 37.25 190 GLN A O 1
ATOM 1457 N N . GLU A 1 191 ? -59.745 -2.538 80.217 1.00 44.91 191 GLU A N 1
ATOM 1458 C CA . GLU A 1 191 ? -60.400 -2.105 81.443 1.00 44.91 191 GLU A CA 1
ATOM 1459 C C . GLU A 1 191 ? -61.198 -3.289 82.002 1.00 44.91 191 GLU A C 1
ATOM 1461 O O . GLU A 1 191 ? -62.180 -3.734 81.403 1.00 44.91 191 GLU A O 1
ATOM 1466 N N . GLN A 1 192 ? -60.767 -3.834 83.140 1.00 32.06 192 GLN A N 1
ATOM 1467 C CA . GLN A 1 192 ? -61.617 -4.718 83.925 1.00 32.06 192 GLN A CA 1
ATOM 1468 C C . GLN A 1 192 ? -62.507 -3.855 84.827 1.00 32.06 192 GLN A C 1
ATOM 1470 O O . GLN A 1 192 ? -61.982 -3.082 85.634 1.00 32.06 192 GLN A O 1
ATOM 1475 N N . PRO A 1 193 ? -63.842 -3.980 84.720 1.00 37.56 193 PRO A N 1
ATOM 1476 C CA . PRO A 1 193 ? -64.763 -3.298 85.602 1.00 37.56 193 PRO A CA 1
ATOM 1477 C C . PRO A 1 193 ? -64.783 -3.975 86.977 1.00 37.56 193 PRO A C 1
ATOM 1479 O O . PRO A 1 193 ? -64.589 -5.181 87.139 1.00 37.56 193 PRO A O 1
ATOM 1482 N N . SER A 1 194 ? -65.029 -3.141 87.972 1.00 39.53 194 SER A N 1
ATOM 1483 C CA . SER A 1 194 ? -65.206 -3.421 89.388 1.00 39.53 194 SER A CA 1
ATOM 1484 C C . SER A 1 194 ? -66.199 -4.552 89.691 1.00 39.53 194 SER A C 1
ATOM 1486 O O . SER A 1 194 ? -67.358 -4.491 89.292 1.00 39.53 194 SER A O 1
ATOM 1488 N N . HIS A 1 195 ? -65.797 -5.501 90.547 1.00 34.19 195 HIS A N 1
ATOM 1489 C CA . HIS A 1 195 ? -66.733 -6.243 91.394 1.00 34.19 195 HIS A CA 1
ATOM 1490 C C . HIS A 1 195 ? -66.246 -6.327 92.846 1.00 34.19 195 HIS A C 1
ATOM 1492 O O . HIS A 1 195 ? -65.107 -6.659 93.154 1.00 34.19 195 HIS A O 1
ATOM 1498 N N . SER A 1 196 ? -67.185 -5.957 93.710 1.00 39.03 196 SER A N 1
ATOM 1499 C CA . SER A 1 196 ? -67.166 -5.863 95.164 1.00 39.03 196 SER A CA 1
ATOM 1500 C C . SER A 1 196 ? -67.228 -7.232 95.854 1.00 39.03 196 SER A C 1
ATOM 1502 O O . SER A 1 196 ? -68.035 -8.075 95.469 1.00 39.03 196 SER A O 1
ATOM 1504 N N . SER A 1 197 ? -66.468 -7.397 96.940 1.00 35.81 197 SER A N 1
ATOM 1505 C CA . SER A 1 197 ? -66.759 -8.312 98.062 1.00 35.81 197 SER A CA 1
ATOM 1506 C C . SER A 1 197 ? -65.987 -7.807 99.291 1.00 35.81 197 SER A C 1
ATOM 1508 O O . SER A 1 197 ? -64.771 -7.942 99.362 1.00 35.81 197 SER A O 1
ATOM 1510 N N . ARG A 1 198 ? -66.556 -6.921 100.115 1.00 32.03 198 ARG A N 1
ATOM 1511 C CA . ARG A 1 198 ? -67.345 -7.193 101.335 1.00 32.03 198 ARG A CA 1
ATOM 1512 C C . ARG A 1 198 ? -66.740 -8.251 102.280 1.00 32.03 198 ARG A C 1
ATOM 1514 O O . ARG A 1 198 ? -66.920 -9.437 102.060 1.00 32.03 198 ARG A O 1
ATOM 1521 N N . ALA A 1 199 ? -66.197 -7.714 103.380 1.00 31.73 199 ALA A N 1
ATOM 1522 C CA . ALA A 1 199 ? -66.082 -8.239 104.747 1.00 31.73 199 ALA A CA 1
ATOM 1523 C C . ALA A 1 199 ? -65.206 -9.478 105.011 1.00 31.73 199 ALA A C 1
ATOM 1525 O O . ALA A 1 199 ? -65.625 -10.593 104.751 1.00 31.73 199 ALA A O 1
ATOM 1526 N N . GLU A 1 200 ? -64.089 -9.273 105.720 1.00 28.91 200 GLU A N 1
ATOM 1527 C CA . GLU A 1 200 ? -63.960 -9.706 107.122 1.00 28.91 200 GLU A CA 1
ATOM 1528 C C . GLU A 1 200 ? -62.795 -8.993 107.829 1.00 28.91 200 GLU A C 1
ATOM 1530 O O . GLU A 1 200 ? -61.881 -8.464 107.202 1.00 28.91 200 GLU A O 1
ATOM 1535 N N . ALA A 1 201 ? -62.935 -8.866 109.146 1.00 30.58 201 ALA A N 1
ATOM 1536 C CA . ALA A 1 201 ? -62.257 -7.917 110.016 1.00 30.58 201 ALA A CA 1
ATOM 1537 C C . ALA A 1 201 ? -61.091 -8.538 110.807 1.00 30.58 201 ALA A C 1
ATOM 1539 O O . ALA A 1 201 ? -60.911 -9.751 110.822 1.00 30.58 201 ALA A O 1
ATOM 1540 N N . THR A 1 202 ? -60.432 -7.666 111.586 1.00 29.44 202 THR A N 1
ATOM 1541 C CA . THR A 1 202 ? -59.417 -7.896 112.640 1.00 29.44 202 THR A CA 1
ATOM 1542 C C . THR A 1 202 ? -57.988 -8.076 112.116 1.00 29.44 202 THR A C 1
ATOM 1544 O O . THR A 1 202 ? -57.730 -8.903 111.263 1.00 29.44 202 THR A O 1
ATOM 1547 N N . GLY A 1 203 ? -56.971 -7.333 112.545 1.00 27.81 203 GLY A N 1
ATOM 1548 C CA . GLY A 1 203 ? -56.827 -6.278 113.544 1.00 27.81 203 GLY A CA 1
ATOM 1549 C C . GLY A 1 203 ? -55.344 -6.231 113.934 1.00 27.81 203 GLY A C 1
ATOM 1550 O O . GLY A 1 203 ? -54.774 -7.295 114.131 1.00 27.81 203 GLY A O 1
ATOM 1551 N N . ALA A 1 204 ? -54.727 -5.044 114.006 1.00 28.91 204 ALA A N 1
ATOM 1552 C CA . ALA A 1 204 ? -53.629 -4.695 114.929 1.00 28.91 204 ALA A CA 1
ATOM 1553 C C . ALA A 1 204 ? -52.935 -3.377 114.524 1.00 28.91 204 ALA A C 1
ATOM 1555 O O . ALA A 1 204 ? -52.182 -3.315 113.560 1.00 28.91 204 ALA A O 1
ATOM 1556 N N . SER A 1 205 ? -53.200 -2.355 115.339 1.00 31.73 205 SER A N 1
ATOM 1557 C CA . SER A 1 205 ? -52.223 -1.461 115.979 1.00 31.73 205 SER A CA 1
ATOM 1558 C C . SER A 1 205 ? -51.267 -0.592 115.134 1.00 31.73 205 SER A C 1
ATOM 1560 O O . SER A 1 205 ? -50.240 -1.026 114.630 1.00 31.73 205 SER A O 1
ATOM 1562 N N . SER A 1 206 ? -51.615 0.700 115.142 1.00 33.09 206 SER A N 1
ATOM 1563 C CA . SER A 1 206 ? -50.826 1.939 114.938 1.00 33.09 206 SER A CA 1
ATOM 1564 C C . SER A 1 206 ? -49.630 2.062 115.935 1.00 33.09 206 SER A C 1
ATOM 1566 O O . SER A 1 206 ? -49.577 1.208 116.825 1.00 33.09 206 SER A O 1
ATOM 1568 N N . PRO A 1 207 ? -48.747 3.109 115.942 1.00 49.44 207 PRO A N 1
ATOM 1569 C CA . PRO A 1 207 ? -48.898 4.451 115.339 1.00 49.44 207 PRO A CA 1
ATOM 1570 C C . PRO A 1 207 ? -47.623 5.173 114.807 1.00 49.44 207 PRO A C 1
ATOM 1572 O O . PRO A 1 207 ? -46.502 4.692 114.914 1.00 49.44 207 PRO A O 1
ATOM 1575 N N . ALA A 1 208 ? -47.851 6.415 114.346 1.00 26.12 208 ALA A N 1
ATOM 1576 C CA . ALA A 1 208 ? -46.986 7.604 114.476 1.00 26.12 208 ALA A CA 1
ATOM 1577 C C . ALA A 1 208 ? -45.958 7.933 113.370 1.00 26.12 208 ALA A C 1
ATOM 1579 O O . ALA A 1 208 ? -44.844 7.426 113.363 1.00 26.12 208 ALA A O 1
ATOM 1580 N N . ALA A 1 209 ? -46.280 8.950 112.559 1.00 30.36 209 ALA A N 1
ATOM 1581 C CA . ALA A 1 209 ? -45.599 10.253 112.616 1.00 30.36 209 ALA A CA 1
ATOM 1582 C C . ALA A 1 209 ? -46.364 11.316 111.800 1.00 30.36 209 ALA A C 1
ATOM 1584 O O . ALA A 1 209 ? -46.746 11.094 110.655 1.00 30.36 209 ALA A O 1
ATOM 1585 N N . ALA A 1 210 ? -46.587 12.467 112.435 1.00 28.11 210 ALA A N 1
ATOM 1586 C CA . ALA A 1 210 ? -47.040 13.730 111.853 1.00 28.11 210 ALA A CA 1
ATOM 1587 C C . ALA A 1 210 ? -46.081 14.188 110.724 1.00 28.11 210 ALA A C 1
ATOM 1589 O O . ALA A 1 210 ? -44.900 13.870 110.769 1.00 28.11 210 ALA A O 1
ATOM 1590 N N . ALA A 1 211 ? -46.501 14.923 109.694 1.00 31.97 211 ALA A N 1
ATOM 1591 C CA . ALA A 1 211 ? -46.885 16.324 109.813 1.00 31.97 211 ALA A CA 1
ATOM 1592 C C . ALA A 1 211 ? -47.669 16.820 108.582 1.00 31.97 211 ALA A C 1
ATOM 1594 O O . ALA A 1 211 ? -47.391 16.453 107.445 1.00 31.97 211 ALA A O 1
ATOM 1595 N N . SER A 1 212 ? -48.637 17.693 108.855 1.00 34.75 212 SER A N 1
ATOM 1596 C CA . SER A 1 212 ? -49.284 18.598 107.900 1.00 34.75 212 SER A CA 1
ATOM 1597 C C . SER A 1 212 ? -48.266 19.605 107.348 1.00 34.75 212 SER A C 1
ATOM 1599 O O . SER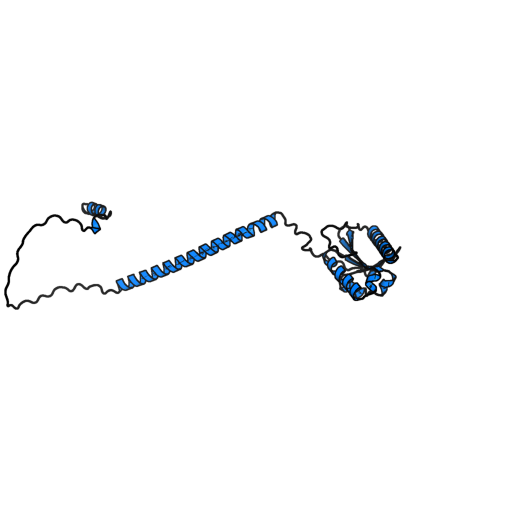 A 1 212 ? -47.367 19.951 108.111 1.00 34.75 212 SER A O 1
ATOM 1601 N N . VAL A 1 213 ? -48.423 20.082 106.098 1.00 31.06 213 VAL A N 1
ATOM 1602 C CA . VAL A 1 213 ? -48.146 21.469 105.633 1.00 31.06 213 VAL A CA 1
ATOM 1603 C C . VAL A 1 213 ? -48.308 21.592 104.094 1.00 31.06 213 VAL A C 1
ATOM 1605 O O . VAL A 1 213 ? -47.539 21.028 103.330 1.00 31.06 213 VAL A O 1
ATOM 1608 N N . GLN A 1 214 ? -49.352 22.337 103.699 1.00 31.83 214 GLN A N 1
ATOM 1609 C CA . GLN A 1 214 ? -49.435 23.362 102.633 1.00 31.83 214 GLN A CA 1
ATOM 1610 C C . GLN A 1 214 ? -49.035 23.031 101.173 1.00 31.83 214 GLN A C 1
ATOM 1612 O O . GLN A 1 214 ? -47.860 22.934 100.843 1.00 31.83 214 GLN A O 1
ATOM 1617 N N . GLU A 1 215 ? -50.025 23.064 100.266 1.00 43.28 215 GLU A N 1
ATOM 1618 C CA . GLU A 1 215 ? -49.841 23.546 98.880 1.00 43.28 215 GLU A CA 1
ATOM 1619 C C . GLU A 1 215 ? -49.503 25.048 98.917 1.00 43.28 215 GLU A C 1
ATOM 1621 O O . GLU A 1 215 ? -50.206 25.806 99.600 1.00 43.28 215 GLU A O 1
ATOM 1626 N N . PRO A 1 216 ? -48.402 25.484 98.273 1.00 40.31 216 PRO A N 1
ATOM 1627 C CA . PRO A 1 216 ? -48.490 26.080 96.925 1.00 40.31 216 PRO A CA 1
ATOM 1628 C C . PRO A 1 216 ? -47.191 25.902 96.085 1.00 40.31 216 PRO A C 1
ATOM 1630 O O . PRO A 1 216 ? -46.233 25.295 96.555 1.00 40.31 216 PRO A O 1
ATOM 1633 N N . PRO A 1 217 ? -47.067 26.570 94.922 1.00 45.00 217 PRO A N 1
ATOM 1634 C CA . PRO A 1 217 ? -47.806 26.356 93.684 1.00 45.00 217 PRO A CA 1
ATOM 1635 C C . PRO A 1 217 ? -47.198 25.187 92.878 1.00 45.00 217 PRO A C 1
ATOM 1637 O O . PRO A 1 217 ? -46.054 24.793 93.083 1.00 45.00 217 PRO A O 1
ATOM 1640 N N . GLN A 1 218 ? -47.953 24.632 91.931 1.00 55.59 218 GLN A N 1
ATOM 1641 C CA . GLN A 1 218 ? -47.411 23.687 90.952 1.00 55.59 218 GLN A CA 1
ATOM 1642 C C . GLN A 1 218 ? -46.380 24.403 90.066 1.00 55.59 218 GLN A C 1
ATOM 1644 O O . GLN A 1 218 ? -46.724 24.985 89.039 1.00 55.59 218 GLN A O 1
ATOM 1649 N N . GLU A 1 219 ? -45.111 24.381 90.465 1.00 59.56 219 GLU A N 1
ATOM 1650 C CA . GLU A 1 219 ? -44.019 24.642 89.538 1.00 59.56 219 GLU A CA 1
ATOM 1651 C C . GLU A 1 219 ? -44.047 23.540 88.482 1.00 59.56 219 GLU A C 1
ATOM 1653 O O . GLU A 1 219 ? -43.998 22.345 88.795 1.00 59.56 219 GLU A O 1
ATOM 1658 N N . LEU A 1 220 ? -44.181 23.951 87.219 1.00 63.47 220 LEU A N 1
ATOM 1659 C CA . LEU A 1 220 ? -44.087 23.028 86.102 1.00 63.47 220 LEU A CA 1
ATOM 1660 C C . LEU A 1 220 ? -42.777 22.235 86.234 1.00 63.47 220 LEU A C 1
ATOM 1662 O O . LEU A 1 220 ? -41.721 22.842 86.465 1.00 63.47 220 LEU A O 1
ATOM 1666 N N . PRO A 1 221 ? -42.826 20.900 86.074 1.00 74.12 221 PRO A N 1
ATOM 1667 C CA . PRO A 1 221 ? -41.636 20.066 86.077 1.00 74.12 221 PRO A CA 1
ATOM 1668 C C . PRO A 1 221 ? -40.539 20.655 85.188 1.00 74.12 221 PRO A C 1
ATOM 1670 O O . PRO A 1 221 ? -40.830 21.177 84.112 1.00 74.12 221 PRO A O 1
ATOM 1673 N N . SER A 1 222 ? -39.279 20.544 85.610 1.00 61.28 222 SER A N 1
ATOM 1674 C CA . SER A 1 222 ? -38.128 21.210 84.974 1.00 61.28 222 SER A CA 1
ATOM 1675 C C . SER A 1 222 ? -37.981 20.958 83.466 1.00 61.28 222 SER A C 1
ATOM 1677 O O . SER A 1 222 ? -37.388 21.765 82.764 1.00 61.28 222 SER A O 1
ATOM 1679 N N . PHE A 1 223 ? -38.564 19.880 82.938 1.00 63.88 223 PHE A N 1
ATOM 1680 C CA . PHE A 1 223 ? -38.568 19.552 81.509 1.00 63.88 223 PHE A CA 1
ATOM 1681 C C . PHE A 1 223 ? -39.612 20.315 80.667 1.00 63.88 223 PHE A C 1
ATOM 1683 O O . PHE A 1 223 ? -39.573 20.238 79.441 1.00 63.88 223 PHE A O 1
ATOM 1690 N N . LEU A 1 224 ? -40.561 21.020 81.291 1.00 65.94 224 LEU A N 1
ATOM 1691 C CA . LEU A 1 224 ? -41.601 21.809 80.611 1.00 65.94 224 LEU A CA 1
ATOM 1692 C C . LEU A 1 224 ? -41.315 23.312 80.607 1.00 65.94 224 LEU A C 1
ATOM 1694 O O . LEU A 1 224 ? -42.040 24.051 79.947 1.00 65.94 224 LEU A O 1
ATOM 1698 N N . GLN A 1 225 ? -40.273 23.761 81.308 1.00 64.38 225 GLN A N 1
ATOM 1699 C CA . GLN A 1 225 ? -39.963 25.185 81.454 1.00 64.38 225 GLN A CA 1
ATOM 1700 C C . GLN A 1 225 ? -39.450 25.810 80.146 1.00 64.38 225 GLN A C 1
ATOM 1702 O O . GLN A 1 225 ? -39.797 26.945 79.844 1.00 64.38 225 GLN A O 1
ATOM 1707 N N . ASP A 1 226 ? -38.736 25.039 79.318 1.00 61.28 226 ASP A N 1
ATOM 1708 C CA . ASP A 1 226 ? -38.157 25.512 78.049 1.00 61.28 226 ASP A CA 1
ATOM 1709 C C . ASP A 1 226 ? -38.950 25.065 76.805 1.00 61.28 226 ASP A C 1
ATOM 1711 O O . ASP A 1 226 ? -38.434 25.081 75.684 1.00 61.28 226 ASP A O 1
ATOM 1715 N N . ASN A 1 227 ? -40.199 24.611 76.972 1.00 72.06 227 ASN A N 1
ATOM 1716 C CA . ASN A 1 227 ? -40.983 24.092 75.855 1.00 72.06 227 ASN A CA 1
ATOM 1717 C C . ASN A 1 227 ? -41.895 25.180 75.244 1.00 72.06 227 ASN A C 1
ATOM 1719 O O . ASN A 1 227 ? -42.902 25.542 75.858 1.00 72.06 227 ASN A O 1
ATOM 1723 N N . PRO A 1 228 ? -41.632 25.638 74.000 1.00 73.69 228 PRO A N 1
ATOM 1724 C CA . PRO A 1 228 ? -42.388 26.723 73.364 1.00 73.69 228 PRO A CA 1
ATOM 1725 C C . PRO A 1 228 ? -43.866 26.383 73.112 1.00 73.69 228 PRO A C 1
ATOM 1727 O O . PRO A 1 228 ? -44.673 27.269 72.844 1.00 73.69 228 PRO A O 1
ATOM 1730 N N . TRP A 1 229 ? -44.247 25.107 73.203 1.00 70.00 229 TRP A N 1
ATOM 1731 C CA . TRP A 1 229 ? -45.629 24.664 73.030 1.00 70.00 229 TRP A CA 1
ATOM 1732 C C . TRP A 1 229 ? -46.488 24.855 74.280 1.00 70.00 229 TRP A C 1
ATOM 1734 O O . TRP A 1 229 ? -47.708 24.917 74.160 1.00 70.00 229 TRP A O 1
ATOM 1744 N N . VAL A 1 230 ? -45.887 24.975 75.467 1.00 75.94 230 VAL A N 1
ATOM 1745 C CA . VAL A 1 230 ? -46.636 25.127 76.725 1.00 75.94 230 VAL A CA 1
ATOM 1746 C C . VAL A 1 230 ? -47.384 26.461 76.753 1.00 75.94 230 VAL A C 1
ATOM 1748 O O . VAL A 1 230 ? -48.552 26.489 77.129 1.00 75.94 230 VAL A O 1
ATOM 1751 N N . GLU A 1 231 ? -46.771 27.540 76.257 1.00 71.81 231 GLU A N 1
ATOM 1752 C CA . GLU A 1 231 ? -47.428 28.851 76.128 1.00 71.81 231 GLU A CA 1
ATOM 1753 C C . GLU A 1 231 ? -48.540 28.872 75.072 1.00 71.81 231 GLU A C 1
ATOM 1755 O O . GLU A 1 231 ? -49.542 29.573 75.215 1.00 71.81 231 GLU A O 1
ATOM 1760 N N . ILE A 1 232 ? -48.362 28.119 73.985 1.00 75.44 232 ILE A N 1
ATOM 1761 C CA . ILE A 1 232 ? -49.339 28.045 72.892 1.00 75.44 232 ILE A CA 1
ATOM 1762 C C . ILE A 1 232 ? -50.570 27.257 73.350 1.00 75.44 232 ILE A C 1
ATOM 1764 O O . ILE A 1 232 ? -51.702 27.617 73.028 1.00 75.44 232 ILE A O 1
ATOM 1768 N N . LEU A 1 233 ? -50.354 26.187 74.116 1.00 69.06 233 LEU A N 1
ATOM 1769 C CA . LEU A 1 233 ? -51.420 25.327 74.618 1.00 69.06 233 LEU A CA 1
ATOM 1770 C C . LEU A 1 233 ? -52.161 25.945 75.805 1.00 69.06 233 LEU A C 1
ATOM 1772 O O . LEU A 1 233 ? -53.377 25.787 75.878 1.00 69.06 233 LEU A O 1
ATOM 1776 N N . SER A 1 234 ? -51.479 26.683 76.687 1.00 72.38 234 SER A N 1
ATOM 1777 C CA . SER A 1 234 ? -52.143 27.378 77.797 1.00 72.38 234 SER A CA 1
ATOM 1778 C C . SER A 1 234 ? -53.092 28.470 77.300 1.00 72.38 234 SER A C 1
ATOM 1780 O O . SER A 1 234 ? -54.227 28.538 77.756 1.00 72.38 234 SER A O 1
ATOM 1782 N N . LYS A 1 235 ? -52.687 29.256 76.292 1.00 69.56 235 LYS A N 1
ATOM 1783 C CA . LYS A 1 235 ? -53.534 30.308 75.697 1.00 69.56 235 LYS A CA 1
ATOM 1784 C C . LYS A 1 235 ? -54.743 29.775 74.932 1.00 69.56 235 LYS A C 1
ATOM 1786 O O . LYS A 1 235 ? -55.751 30.460 74.835 1.00 69.56 235 LYS A O 1
ATOM 1791 N N . ARG A 1 236 ? -54.651 28.568 74.370 1.00 69.31 236 ARG A N 1
ATOM 1792 C CA . ARG A 1 236 ? -55.733 27.958 73.580 1.00 69.31 236 ARG A CA 1
ATOM 1793 C C . ARG A 1 236 ? -56.793 27.259 74.438 1.00 69.31 236 ARG A C 1
ATOM 1795 O O . ARG A 1 236 ? -57.831 26.883 73.912 1.00 69.31 236 ARG A O 1
ATOM 1802 N N . GLY A 1 237 ? -56.519 27.040 75.723 1.00 61.41 237 GLY A N 1
ATOM 1803 C CA . GLY A 1 237 ? -57.456 26.420 76.664 1.00 61.41 237 GLY A CA 1
ATOM 1804 C C . GLY A 1 237 ? -58.409 27.396 77.361 1.00 61.41 237 GLY A C 1
ATOM 1805 O O . GLY A 1 237 ? -59.244 26.938 78.134 1.00 61.41 237 GLY A O 1
ATOM 1806 N N . GLU A 1 238 ? -58.274 28.706 77.124 1.00 58.22 238 GLU A N 1
ATOM 1807 C CA . GLU A 1 238 ? -59.133 29.754 77.708 1.00 58.22 238 GLU A CA 1
ATOM 1808 C C . GLU A 1 238 ? -60.187 30.320 76.730 1.00 58.22 238 GLU A C 1
ATOM 1810 O O . GLU A 1 238 ? -60.975 31.179 77.127 1.00 58.22 238 GLU A O 1
ATOM 1815 N N . GLU A 1 239 ? -60.237 29.829 75.483 1.00 47.19 239 GLU A N 1
ATOM 1816 C CA . GLU A 1 239 ? -61.344 30.059 74.529 1.00 47.19 239 GLU A CA 1
ATOM 1817 C C . GLU A 1 239 ? -62.358 28.906 74.564 1.00 47.19 239 GLU A C 1
ATOM 1819 O O . GLU A 1 239 ? -63.577 29.199 74.537 1.00 47.19 239 GLU A O 1
#

Foldseek 3Di:
DVQVLFVVLQVVQVCVVLVVVVWDWDDDDPLADPLDQKTWTDHPPWIEIEQEDTPVCVVDPVSVVVSLVSQLVCQLVGQAYEYEYAQVCQVVDDQVVQQVSQYWYWHGGNHDIGGPGGGHTDDRHPPVSVPPVCPPVNVVVVVCVVVVVVVVVVVVVVVVVVVVVVVVVVVVVVVVVVVVVVVVPPPDPPPDDDDDDDDDDDDDDDDDDDDDDDDDDPDDPPVCPPDPVVVVVVVVVVD

Mean predicted aligned error: 20.2 Å

Nearest PDB structures (foldseek):
  3dnx-assembly1_A-2  TM=6.258E-01  e=5.346E-07  Ruegeria pomeroyi
  4u5f-assembly1_A  TM=5.696E-01  e=4.327E+00  Rattus norvegicus

Secondary structure (DSSP, 8-state):
-HHHHHHHHHHHHHHHHHHHTTPEE----TTS---SSEEEEE-SS-EEEEEE--GGGGTSHHHHHHHHHHHHHHTTT-SEEEEEEEGGGGGGS-HHHHHHTTEEEEEE-SS-EEEEEPPPP-PPP--TTS-----HHHHHHHHHHHHHHHHHHHHHHHHHHHHHHHHHHHHHHHHHHHHHHHHHTS-----PPP------------------------PPPTTSTT-HHHHHHHHHT--

Sequence (239 aa):
MVKAQVRQGMLSAIKRHFAALGYSEASQSNSLPKVGDALFFEGKNEVVCVKILGPEAFLDRNTFMRAVLDAGILLDYCNRLFLAVPLLLLPSVDADTLRAHGMGLIGAGEEELVVAQDAPRREPKPSLAQGINLDDETLRLLEKVPILEARVRELEATVAELRIALSQLRGQFEGLSTKVDRLASLPTVQEQPSHSSRAEATGASSPAAAASVQEPPQELPSFLQDNPWVEILSKRGEE

pLDDT: mean 74.28, std 19.03, range [26.12, 94.31]

Radius of gyration: 51.86 Å; Cα contacts (8 Å, |Δi|>4): 230; chains: 1; bounding box: 98×44×140 Å

Solvent-accessible surface area (backbone atoms only — not comparable to full-atom values): 14216 Å² total; per-residue (Å²): 111,70,74,59,49,56,50,50,25,24,52,52,25,51,53,52,54,41,45,74,75,63,31,43,75,49,73,88,49,96,72,60,82,88,60,75,65,53,48,44,30,40,39,100,87,45,34,38,34,38,34,55,46,57,78,71,32,74,75,36,71,68,51,36,52,48,55,52,55,54,49,56,65,48,52,41,74,17,23,26,32,32,42,32,29,43,53,90,53,41,85,79,52,68,55,66,64,37,36,78,72,43,27,11,34,29,22,28,32,66,82,49,68,46,78,77,33,79,39,51,80,47,76,43,48,86,46,86,64,57,64,72,79,62,48,74,65,53,52,57,49,57,64,43,47,64,57,51,52,52,50,49,53,50,50,52,50,54,53,52,51,51,50,51,54,51,52,50,51,50,52,50,50,54,55,48,49,55,50,51,52,52,62,68,65,48,77,75,84,71,85,78,81,90,80,89,81,84,86,86,83,88,85,85,84,86,87,89,81,89,80,90,83,80,94,78,77,89,73,72,59,83,85,55,74,84,39,80,61,54,64,57,52,58,64,64,72,78,114